Protein AF-A0A9P6E2S7-F1 (afdb_monomer)

Foldseek 3Di:
DDPPDDVPPVVVVLLVVLLVQQCVFAVAAQFQRHGLVQWDWAFLADCVCFQVNVQLLCVLPVDPQDDRGSSQNLRTHTHGPLVNLCLLLLQKAKDKPPDPPDHQVVQAEVVHDDPPDPGDPMWIFMAGQDPPSDPVNCVRHNGRGTGHDTPDPSSHNDVSSRVLSVQLSVCVRPNDPVVLVVLLVVLCVVPVVPPPVVPPDDPDDDDDDDDDDDDDDDDDDDDDDDDDDDDDDDDDDDDDPPPPPPPDPDDDPSVVSSVSSNSSSSSSSRVSSVVSVVPPPPPDPPPPDPVVVVVVVVVVVVVVVVVVVVD

Radius of gyration: 26.86 Å; Cα contacts (8 Å, |Δi|>4): 312; chains: 1; bounding box: 52×64×87 Å

Structure (mmCIF, N/CA/C/O backbone):
data_AF-A0A9P6E2S7-F1
#
_entry.id   AF-A0A9P6E2S7-F1
#
loop_
_atom_site.group_PDB
_atom_site.id
_atom_site.type_symbol
_atom_site.label_atom_id
_atom_site.label_alt_id
_atom_site.label_comp_id
_atom_site.label_asym_id
_atom_site.label_entity_id
_atom_site.label_seq_id
_atom_site.pdbx_PDB_ins_code
_atom_site.Cartn_x
_atom_site.Cartn_y
_atom_site.Cartn_z
_atom_site.occupancy
_atom_site.B_iso_or_equiv
_atom_site.auth_seq_id
_atom_site.auth_comp_id
_atom_site.auth_asym_id
_atom_site.auth_atom_id
_atom_site.pdbx_PDB_model_num
ATOM 1 N N . MET A 1 1 ? -25.864 26.574 -23.237 1.00 42.62 1 MET A N 1
ATOM 2 C CA . MET A 1 1 ? -24.517 26.223 -23.724 1.00 42.62 1 MET A CA 1
ATOM 3 C C . MET A 1 1 ? -23.796 25.617 -22.550 1.00 42.62 1 MET A C 1
ATOM 5 O O . MET A 1 1 ? -23.516 26.312 -21.583 1.00 42.62 1 MET A O 1
ATOM 9 N N . ASP A 1 2 ? -23.623 24.305 -22.588 1.00 43.94 2 ASP A N 1
ATOM 10 C CA . ASP A 1 2 ? -23.208 23.544 -21.421 1.00 43.94 2 ASP A CA 1
ATOM 11 C C . ASP A 1 2 ? -21.682 23.518 -21.425 1.00 43.94 2 ASP A C 1
ATOM 13 O O . ASP A 1 2 ? -21.077 22.825 -22.243 1.00 43.94 2 ASP A O 1
ATOM 17 N N . GLY A 1 3 ? -21.067 24.318 -20.549 1.00 47.91 3 GLY A N 1
ATOM 18 C CA . GLY A 1 3 ? -19.618 24.424 -20.346 1.00 47.91 3 GLY A CA 1
ATOM 19 C C . GLY A 1 3 ? -19.013 23.136 -19.789 1.00 47.91 3 GLY A C 1
ATOM 20 O O . GLY A 1 3 ? -18.544 23.084 -18.658 1.00 47.91 3 GLY A O 1
ATOM 21 N N . ARG A 1 4 ? -19.072 22.060 -20.573 1.00 55.00 4 ARG A N 1
ATOM 22 C CA . ARG A 1 4 ? -18.726 20.698 -20.168 1.00 55.00 4 ARG A CA 1
ATOM 23 C C . ARG A 1 4 ? -17.650 20.122 -21.080 1.00 55.00 4 ARG A C 1
ATOM 25 O O . ARG A 1 4 ? -17.797 19.035 -21.625 1.00 55.00 4 ARG A O 1
ATOM 32 N N . THR A 1 5 ? -16.560 20.857 -21.252 1.00 52.09 5 THR A N 1
ATOM 33 C CA . THR A 1 5 ? -15.413 20.437 -22.066 1.00 52.09 5 THR A CA 1
ATOM 34 C C . THR A 1 5 ? -14.132 21.014 -21.476 1.00 52.09 5 THR A C 1
ATOM 36 O O . THR A 1 5 ? -13.845 22.178 -21.732 1.00 52.09 5 THR A O 1
ATOM 39 N N . SER A 1 6 ? -13.387 20.218 -20.688 1.00 53.75 6 SER A N 1
ATOM 40 C CA . SER A 1 6 ? -11.901 20.205 -20.656 1.00 53.75 6 SER A CA 1
ATOM 41 C C . SER A 1 6 ? -11.273 19.194 -19.673 1.00 53.75 6 SER A C 1
ATOM 43 O O . SER A 1 6 ? -10.124 18.820 -19.874 1.00 53.75 6 SER A O 1
ATOM 45 N N . ASP A 1 7 ? -11.998 18.635 -18.695 1.00 56.16 7 ASP A N 1
ATOM 46 C CA . ASP A 1 7 ? -11.377 17.786 -17.645 1.00 56.16 7 ASP A CA 1
ATOM 47 C C . ASP A 1 7 ? -10.739 16.463 -18.116 1.00 56.16 7 ASP A C 1
ATOM 49 O O . ASP A 1 7 ? -9.951 15.834 -17.402 1.00 56.16 7 ASP A O 1
ATOM 53 N N . THR A 1 8 ? -11.060 15.981 -19.318 1.00 64.75 8 THR A N 1
ATOM 54 C CA . THR A 1 8 ? -10.567 14.675 -19.781 1.00 64.75 8 THR A CA 1
ATOM 55 C C . THR A 1 8 ? -9.113 14.691 -20.251 1.00 64.75 8 THR A C 1
ATOM 57 O O . THR A 1 8 ? -8.446 13.660 -20.153 1.00 64.75 8 THR A O 1
ATOM 60 N N . SER A 1 9 ? -8.598 15.812 -20.766 1.00 73.88 9 SER A N 1
ATOM 61 C CA . SER A 1 9 ? -7.236 15.869 -21.325 1.00 73.88 9 SER A CA 1
ATOM 62 C C . SER A 1 9 ? -6.172 15.952 -20.228 1.00 73.88 9 SER A C 1
ATOM 64 O O . SER A 1 9 ? -5.175 15.223 -20.281 1.00 73.88 9 SER A O 1
ATOM 66 N N . GLU A 1 10 ? -6.408 16.764 -19.197 1.00 76.00 10 GLU A N 1
ATOM 67 C CA . GLU A 1 10 ? -5.480 16.945 -18.077 1.00 76.00 10 GLU A CA 1
ATOM 68 C C . GLU A 1 10 ? -5.326 15.662 -17.257 1.00 76.00 10 GLU A C 1
ATOM 70 O O . GLU A 1 10 ? -4.205 15.227 -16.984 1.00 76.00 10 GLU A O 1
ATOM 75 N N . SER A 1 11 ? -6.439 14.982 -16.957 1.00 78.94 11 SER A N 1
ATOM 76 C CA . SER A 1 11 ? -6.426 13.719 -16.209 1.00 78.94 11 SER A CA 1
ATOM 77 C C . SER A 1 11 ? -5.591 12.638 -16.913 1.00 78.94 11 SER A C 1
ATOM 79 O O . SER A 1 11 ? -4.745 11.982 -16.293 1.00 78.94 11 SER A O 1
ATOM 81 N N . VAL A 1 12 ? -5.750 12.498 -18.235 1.00 84.19 12 VAL A N 1
ATOM 82 C CA . VAL A 1 12 ? -4.971 11.545 -19.043 1.00 84.19 12 VAL A CA 1
ATOM 83 C C . VAL A 1 12 ? -3.491 11.934 -19.073 1.00 84.19 12 VAL A C 1
ATOM 85 O O . VAL A 1 12 ? -2.614 11.069 -18.968 1.00 84.19 12 VAL A O 1
ATOM 88 N N . GLN A 1 13 ? -3.177 13.228 -19.180 1.00 86.94 13 GLN A N 1
ATOM 89 C CA . GLN A 1 13 ? -1.795 13.697 -19.182 1.00 86.94 13 GLN A CA 1
ATOM 90 C C . GLN A 1 13 ? -1.103 13.442 -17.832 1.00 86.94 13 GLN A C 1
ATOM 92 O O . GLN A 1 13 ? 0.029 12.947 -17.817 1.00 86.94 13 GLN A O 1
ATOM 97 N N . CYS A 1 14 ? -1.775 13.712 -16.711 1.00 85.00 14 CYS A N 1
ATOM 98 C CA . CYS A 1 14 ? -1.272 13.443 -15.361 1.00 85.00 14 CYS A CA 1
ATOM 99 C C . CYS A 1 14 ? -1.046 11.945 -15.133 1.00 85.00 14 CYS A C 1
ATOM 101 O O . CYS A 1 14 ? 0.036 11.537 -14.703 1.00 85.00 14 CYS A O 1
ATOM 103 N N . GLN A 1 15 ? -1.997 11.095 -15.538 1.00 88.12 15 GLN A N 1
ATOM 104 C CA . GLN A 1 15 ? -1.844 9.642 -15.453 1.00 88.12 15 GLN A CA 1
ATOM 105 C C . GLN A 1 15 ? -0.633 9.136 -16.254 1.00 88.12 15 GLN A C 1
ATOM 107 O O . GLN A 1 15 ? 0.125 8.287 -15.773 1.00 88.12 15 GLN A O 1
ATOM 112 N N . ASN A 1 16 ? -0.406 9.689 -17.446 1.00 93.38 16 ASN A N 1
ATOM 113 C CA . ASN A 1 16 ? 0.746 9.348 -18.276 1.00 93.38 16 ASN A CA 1
ATOM 114 C C . ASN A 1 16 ? 2.072 9.825 -17.667 1.00 93.38 16 ASN A C 1
ATOM 116 O O . ASN A 1 16 ? 3.062 9.090 -17.721 1.00 93.38 16 ASN A O 1
ATOM 120 N N . LYS A 1 17 ? 2.111 11.023 -17.069 1.00 96.62 17 LYS A N 1
ATOM 121 C CA . LYS A 1 17 ? 3.294 11.548 -16.365 1.00 96.62 17 LYS A CA 1
ATOM 122 C C . LYS A 1 17 ? 3.658 10.669 -15.165 1.00 96.62 17 LYS A C 1
ATOM 124 O O . LYS A 1 17 ? 4.803 10.222 -15.078 1.00 96.62 17 LYS A O 1
ATOM 129 N N . PHE A 1 18 ? 2.679 10.343 -14.318 1.00 97.44 18 PHE A N 1
ATOM 130 C CA . PHE A 1 18 ? 2.856 9.440 -13.178 1.00 97.44 18 PHE A CA 1
ATOM 131 C C . PHE A 1 18 ? 3.400 8.078 -13.624 1.00 97.44 18 PHE A C 1
ATOM 133 O O . PHE A 1 18 ? 4.444 7.631 -13.146 1.00 97.44 18 PHE A O 1
ATOM 140 N N . ARG A 1 19 ? 2.757 7.447 -14.619 1.00 97.38 19 ARG A N 1
ATOM 141 C CA . ARG A 1 19 ? 3.207 6.158 -15.161 1.00 97.38 19 ARG A CA 1
ATOM 142 C C . ARG A 1 19 ? 4.650 6.226 -15.655 1.00 97.38 19 ARG A C 1
ATOM 144 O O . ARG A 1 19 ? 5.442 5.358 -15.303 1.00 97.38 19 ARG A O 1
ATOM 151 N N . LYS A 1 20 ? 5.009 7.237 -16.454 1.00 98.19 20 LYS A N 1
ATOM 152 C CA . LYS A 1 20 ? 6.380 7.406 -16.970 1.00 98.19 20 LYS A CA 1
ATOM 153 C C . LYS A 1 20 ? 7.399 7.558 -15.839 1.00 98.19 20 LYS A C 1
ATOM 155 O O . LYS A 1 20 ? 8.488 6.995 -15.928 1.00 98.19 20 LYS A O 1
ATOM 160 N N . ALA A 1 21 ? 7.062 8.290 -14.777 1.00 97.94 21 ALA A N 1
ATOM 161 C CA . ALA A 1 21 ? 7.937 8.460 -13.621 1.00 97.94 21 ALA A CA 1
ATOM 162 C C . ALA A 1 21 ? 8.160 7.140 -12.866 1.00 97.94 21 ALA A C 1
ATOM 164 O O . ALA A 1 21 ? 9.308 6.777 -12.615 1.00 97.94 21 ALA A O 1
ATOM 165 N N . VAL A 1 22 ? 7.089 6.388 -12.596 1.00 98.19 22 VAL A N 1
ATOM 166 C CA . VAL A 1 22 ? 7.165 5.072 -11.940 1.00 98.19 22 VAL A CA 1
ATOM 167 C C . VAL A 1 22 ? 7.926 4.060 -12.806 1.00 98.19 22 VAL A C 1
ATOM 169 O O . VAL A 1 22 ? 8.802 3.368 -12.300 1.00 98.19 22 VAL A O 1
ATOM 172 N N . VAL A 1 23 ? 7.680 4.020 -14.122 1.00 98.19 23 VAL A N 1
ATOM 173 C CA . VAL A 1 23 ? 8.414 3.140 -15.054 1.00 98.19 23 VAL A CA 1
ATOM 174 C C . VAL A 1 23 ? 9.901 3.469 -15.095 1.00 98.19 23 VAL A C 1
ATOM 176 O O . VAL A 1 23 ? 10.725 2.563 -15.074 1.00 98.19 23 VAL A O 1
ATOM 179 N N . ARG A 1 24 ? 10.265 4.752 -15.114 1.00 97.69 24 ARG A N 1
ATOM 180 C CA . ARG A 1 24 ? 11.669 5.180 -15.087 1.00 97.69 24 ARG A CA 1
ATOM 181 C C . ARG A 1 24 ? 12.379 4.763 -13.796 1.00 97.69 24 ARG A C 1
ATOM 183 O O . ARG A 1 24 ? 13.546 4.387 -13.864 1.00 97.69 24 ARG A O 1
ATOM 190 N N . ARG A 1 25 ? 11.689 4.821 -12.652 1.00 97.50 25 ARG A N 1
ATOM 191 C CA . ARG A 1 25 ? 12.224 4.389 -11.352 1.00 97.50 25 ARG A CA 1
ATOM 192 C C . ARG A 1 25 ? 12.358 2.867 -11.275 1.00 97.50 25 ARG A C 1
ATOM 194 O O . ARG A 1 25 ? 13.427 2.353 -10.962 1.00 97.50 25 ARG A O 1
ATOM 201 N N . ASP A 1 26 ? 11.275 2.150 -11.566 1.00 97.75 26 ASP A N 1
ATOM 202 C CA . ASP A 1 26 ? 11.190 0.716 -11.289 1.00 97.75 26 ASP A CA 1
ATOM 203 C C . ASP A 1 26 ? 11.762 -0.133 -12.425 1.00 97.75 26 ASP A C 1
ATOM 205 O O . ASP A 1 26 ? 12.293 -1.206 -12.153 1.00 97.75 26 ASP A O 1
ATOM 209 N N . ARG A 1 27 ? 11.711 0.339 -13.677 1.00 97.69 27 ARG A N 1
ATOM 210 C CA . ARG A 1 27 ? 12.130 -0.330 -14.931 1.00 97.69 27 ARG A CA 1
ATOM 211 C C . ARG A 1 27 ? 11.343 -1.590 -15.308 1.00 97.69 27 ARG A C 1
ATOM 213 O O . ARG A 1 27 ? 11.087 -1.815 -16.486 1.00 97.69 27 ARG A O 1
ATOM 220 N N . SER A 1 28 ? 10.947 -2.391 -14.330 1.00 97.62 28 SER A N 1
ATOM 221 C CA . SER A 1 28 ? 10.176 -3.627 -14.470 1.00 97.62 28 SER A CA 1
ATOM 222 C C . SER A 1 28 ? 9.275 -3.838 -13.253 1.00 97.62 28 SER A C 1
ATOM 224 O O . SER A 1 28 ? 9.423 -3.140 -12.246 1.00 97.62 28 SER A O 1
ATOM 226 N N . CYS A 1 29 ? 8.338 -4.783 -13.337 1.00 97.81 29 CYS A N 1
ATOM 227 C CA . CYS A 1 29 ? 7.477 -5.155 -12.219 1.00 97.81 29 CYS A CA 1
ATOM 228 C C . CYS A 1 29 ? 8.313 -5.458 -10.965 1.00 97.81 29 CYS A C 1
ATOM 230 O O . CYS A 1 29 ? 9.194 -6.321 -10.997 1.00 97.81 29 CYS A O 1
ATOM 232 N N . VAL A 1 30 ? 8.017 -4.798 -9.842 1.00 97.56 30 VAL A N 1
ATOM 233 C CA . VAL A 1 30 ? 8.825 -4.948 -8.618 1.00 97.56 30 VAL A CA 1
ATOM 234 C C . VAL A 1 30 ? 8.694 -6.328 -7.965 1.00 97.56 30 VAL A C 1
ATOM 236 O O . VAL A 1 30 ? 9.538 -6.687 -7.156 1.00 97.56 30 VAL A O 1
ATOM 239 N N . LEU A 1 31 ? 7.683 -7.126 -8.318 1.00 96.94 31 LEU A N 1
ATOM 240 C CA . LEU A 1 31 ? 7.449 -8.458 -7.742 1.00 96.94 31 LEU A CA 1
ATOM 241 C C . LEU A 1 31 ? 7.946 -9.597 -8.637 1.00 96.94 31 LEU A C 1
ATOM 243 O O . LEU A 1 31 ? 8.641 -10.507 -8.173 1.00 96.94 31 LEU A O 1
ATOM 247 N N . SER A 1 32 ? 7.575 -9.547 -9.917 1.00 95.12 32 SER A N 1
ATOM 248 C CA . SER A 1 32 ? 7.839 -10.621 -10.878 1.00 95.12 32 SER A CA 1
ATOM 249 C C . SER A 1 32 ? 9.075 -10.365 -11.741 1.00 95.12 32 SER A C 1
ATOM 251 O O . SER A 1 32 ? 9.640 -11.310 -12.273 1.00 95.12 32 SER A O 1
ATOM 253 N N . GLY A 1 33 ? 9.506 -9.105 -11.880 1.00 95.31 33 GLY A N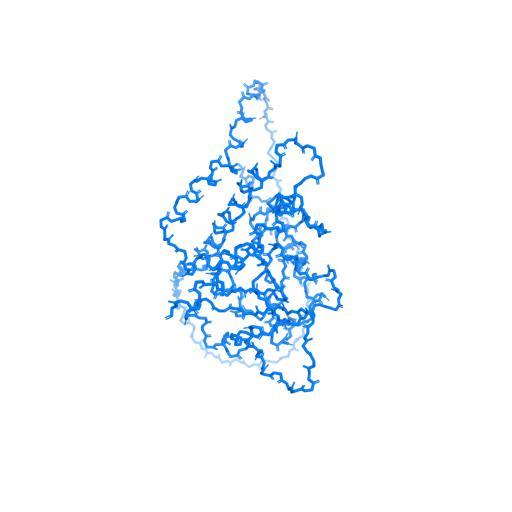 1
ATOM 254 C CA . GLY A 1 33 ? 10.551 -8.697 -12.823 1.00 95.31 33 GLY A CA 1
ATOM 255 C C . GLY A 1 33 ? 10.085 -8.545 -14.277 1.00 95.31 33 GLY A C 1
ATOM 256 O O . GLY A 1 33 ? 10.906 -8.192 -15.119 1.00 95.31 33 GLY A O 1
ATOM 257 N N . GLU A 1 34 ? 8.793 -8.753 -14.558 1.00 96.00 34 GLU A N 1
ATOM 258 C CA . GLU A 1 34 ? 8.198 -8.614 -15.897 1.00 96.00 34 GLU A CA 1
ATOM 259 C C . GLU A 1 34 ? 8.377 -7.219 -16.502 1.00 96.00 34 GLU A C 1
ATOM 261 O O . GLU A 1 34 ? 8.481 -6.213 -15.791 1.00 96.00 34 GLU A O 1
ATOM 266 N N . LEU A 1 35 ? 8.375 -7.155 -17.833 1.00 97.25 35 LEU A N 1
ATOM 267 C CA . LEU A 1 35 ? 8.622 -5.925 -18.579 1.00 97.25 35 LEU A CA 1
ATOM 268 C C . LEU A 1 35 ? 7.611 -4.819 -18.231 1.00 97.25 35 LEU A C 1
ATOM 270 O O . LEU A 1 35 ? 6.451 -5.056 -17.884 1.00 97.25 35 LEU A O 1
ATOM 274 N N . ALA A 1 36 ? 8.044 -3.562 -18.363 1.00 97.44 36 ALA A N 1
ATOM 275 C CA . ALA A 1 36 ? 7.193 -2.406 -18.080 1.00 97.44 36 ALA A CA 1
ATOM 276 C C . ALA A 1 36 ? 5.945 -2.320 -18.978 1.00 97.44 36 ALA A C 1
ATOM 278 O O . ALA A 1 36 ? 4.949 -1.716 -18.574 1.00 97.44 36 ALA A O 1
ATOM 279 N N . ILE A 1 37 ? 5.991 -2.905 -20.181 1.00 96.88 37 ILE A N 1
ATOM 280 C CA . ILE A 1 37 ? 4.850 -2.952 -21.107 1.00 96.88 37 ILE A CA 1
ATOM 281 C C . ILE A 1 37 ? 3.704 -3.815 -20.562 1.00 96.88 37 ILE A C 1
ATOM 283 O O . ILE A 1 37 ? 2.549 -3.424 -20.699 1.00 96.88 37 ILE A O 1
ATOM 287 N N . ASP A 1 38 ? 4.032 -4.884 -19.831 1.00 96.56 38 ASP A N 1
ATOM 288 C CA . ASP A 1 38 ? 3.080 -5.799 -19.182 1.00 96.56 38 ASP A CA 1
ATOM 289 C C . ASP A 1 38 ? 2.745 -5.383 -17.740 1.00 96.56 38 ASP A C 1
ATOM 291 O O . ASP A 1 38 ? 2.103 -6.106 -16.971 1.00 96.56 38 ASP A O 1
ATOM 295 N N . SER A 1 39 ? 3.212 -4.199 -17.345 1.00 97.62 39 SER A N 1
ATOM 296 C CA . SER A 1 39 ? 3.072 -3.678 -15.996 1.00 97.62 39 SER A CA 1
ATOM 297 C C . SER A 1 39 ? 2.259 -2.388 -15.968 1.00 97.62 39 SER A C 1
ATOM 299 O O . SER A 1 39 ? 2.321 -1.543 -16.863 1.00 97.62 39 SER A O 1
ATOM 301 N N . THR A 1 40 ? 1.528 -2.190 -14.878 1.00 97.31 40 THR A N 1
ATOM 302 C CA . THR A 1 40 ? 0.743 -1.003 -14.554 1.00 97.31 40 THR A CA 1
ATOM 303 C C . THR A 1 40 ? 1.378 -0.272 -13.373 1.00 97.31 40 THR A C 1
ATOM 305 O O . THR A 1 40 ? 1.669 -0.875 -12.341 1.00 97.31 40 THR A O 1
ATOM 308 N N . ALA A 1 41 ? 1.577 1.042 -13.506 1.00 97.81 41 ALA A N 1
ATOM 309 C CA . ALA A 1 41 ? 1.933 1.897 -12.378 1.00 97.81 41 ALA A CA 1
ATOM 310 C C . ALA A 1 41 ? 0.716 2.001 -11.449 1.00 97.81 41 ALA A C 1
ATOM 312 O O . ALA A 1 41 ? -0.266 2.671 -11.772 1.00 97.81 41 ALA A O 1
ATOM 313 N N . CYS A 1 42 ? 0.763 1.279 -10.336 1.00 97.56 42 CYS A N 1
ATOM 314 C CA . CYS A 1 42 ? -0.324 1.183 -9.377 1.00 97.56 42 CYS A CA 1
ATOM 315 C C . CYS A 1 42 ? -0.083 2.187 -8.253 1.00 97.56 42 CYS A C 1
ATOM 317 O O . CYS A 1 42 ? 0.974 2.158 -7.621 1.00 97.56 42 CYS A O 1
ATOM 319 N N . ARG A 1 43 ? -1.050 3.079 -8.020 1.00 97.00 43 ARG A N 1
ATOM 320 C CA . ARG A 1 43 ? -0.993 4.019 -6.898 1.00 97.00 43 ARG A CA 1
ATOM 321 C C . ARG A 1 43 ? -1.309 3.304 -5.589 1.00 97.00 43 ARG A C 1
ATOM 323 O O . ARG A 1 43 ? -2.144 2.403 -5.570 1.00 97.00 43 ARG A O 1
ATOM 330 N N . LEU A 1 44 ? -0.643 3.722 -4.520 1.00 97.12 44 LEU A N 1
ATOM 331 C CA . LEU A 1 44 ? -0.897 3.250 -3.162 1.00 97.12 44 LEU A CA 1
ATOM 332 C C . LEU A 1 44 ? -2.043 4.052 -2.530 1.00 97.12 44 LEU A C 1
ATOM 334 O O . LEU A 1 44 ? -3.011 3.463 -2.059 1.00 97.12 44 LEU A O 1
ATOM 338 N N . LEU A 1 45 ? -1.984 5.386 -2.607 1.00 95.75 45 LEU A N 1
ATOM 339 C CA . LEU A 1 45 ? -3.115 6.268 -2.314 1.00 95.75 45 LEU A CA 1
ATOM 340 C C . LEU A 1 45 ? -3.884 6.592 -3.608 1.00 95.75 45 LEU A C 1
ATOM 342 O O . LEU A 1 45 ? -3.257 7.026 -4.582 1.00 95.75 45 LEU A O 1
ATOM 346 N N . PRO A 1 46 ? -5.220 6.420 -3.652 1.00 94.81 46 PRO A N 1
ATOM 347 C CA . PRO A 1 46 ? -6.010 6.676 -4.855 1.00 94.81 46 PRO A CA 1
ATOM 348 C C . PRO A 1 46 ? -5.863 8.111 -5.370 1.00 94.81 46 PRO A C 1
ATOM 350 O O . PRO A 1 46 ? -5.933 9.066 -4.601 1.00 94.81 46 PRO A O 1
ATOM 353 N N . HIS A 1 47 ? -5.749 8.272 -6.693 1.00 93.69 47 HIS A N 1
ATOM 354 C CA . HIS A 1 47 ? -5.640 9.595 -7.328 1.00 93.69 47 HIS A CA 1
ATOM 355 C C . HIS A 1 47 ? -6.823 10.513 -6.973 1.00 93.69 47 HIS A C 1
ATOM 357 O O . HIS A 1 47 ? -6.642 11.711 -6.786 1.00 93.69 47 HIS A O 1
ATOM 363 N N . SER A 1 48 ? -8.020 9.940 -6.794 1.00 92.50 48 SER A N 1
ATOM 364 C CA . SER A 1 48 ? -9.241 10.670 -6.432 1.00 92.50 48 SER A CA 1
ATOM 365 C C . SER A 1 48 ? -9.190 11.373 -5.073 1.00 92.50 48 SER A C 1
ATOM 367 O O . SER A 1 48 ? -10.095 12.141 -4.773 1.00 92.50 48 SER A O 1
ATOM 369 N N . LYS A 1 49 ? -8.186 11.092 -4.234 1.00 91.94 49 LYS A N 1
ATOM 370 C CA . LYS A 1 49 ? -7.990 11.782 -2.953 1.00 91.94 49 LYS A CA 1
ATOM 371 C C . LYS A 1 49 ? -7.303 13.146 -3.117 1.00 91.94 49 LYS A C 1
ATOM 373 O O . LYS A 1 49 ? -7.473 14.014 -2.270 1.00 91.94 49 LYS A O 1
ATOM 378 N N . GLY A 1 50 ? -6.584 13.364 -4.220 1.00 93.56 50 GLY A N 1
ATOM 379 C CA . GLY A 1 50 ? -5.950 14.645 -4.531 1.00 93.56 50 GLY A CA 1
ATOM 380 C C . GLY A 1 50 ? -4.737 14.994 -3.659 1.00 93.56 50 GLY A C 1
ATOM 381 O O . GLY A 1 50 ? -4.332 14.248 -2.767 1.00 93.56 50 GLY A O 1
ATOM 382 N N . ASN A 1 51 ? -4.130 16.148 -3.953 1.00 94.75 51 ASN A N 1
ATOM 383 C CA . ASN A 1 51 ? -2.892 16.598 -3.305 1.00 94.75 51 ASN A CA 1
ATOM 384 C C . ASN A 1 51 ? -3.108 17.023 -1.843 1.00 94.75 51 ASN A C 1
ATOM 386 O O . ASN A 1 51 ? -2.284 16.722 -0.989 1.00 94.75 51 ASN A O 1
ATOM 390 N N . ASN A 1 52 ? -4.243 17.650 -1.524 1.00 91.69 52 ASN A N 1
ATOM 391 C CA . ASN A 1 52 ? -4.536 18.072 -0.149 1.00 91.69 52 ASN A CA 1
ATOM 392 C C . ASN A 1 52 ? -4.579 16.877 0.812 1.00 91.69 52 ASN A C 1
ATOM 394 O O . ASN A 1 52 ? -4.087 16.958 1.934 1.00 91.69 52 ASN A O 1
ATOM 398 N N . TYR A 1 53 ? -5.099 15.735 0.351 1.00 91.12 53 TYR A N 1
ATOM 399 C CA . TYR A 1 53 ? -5.131 14.520 1.155 1.00 91.12 53 TYR A CA 1
ATOM 400 C C . TYR A 1 53 ? -3.727 14.027 1.508 1.00 91.12 53 TYR A C 1
ATOM 402 O O . TYR A 1 53 ? -3.459 13.755 2.675 1.00 91.12 53 TYR A O 1
ATOM 410 N N . ILE A 1 54 ? -2.822 13.927 0.526 1.00 92.81 54 ILE A N 1
ATOM 411 C CA . ILE A 1 54 ? -1.461 13.437 0.782 1.00 92.81 54 ILE A CA 1
ATOM 412 C C . ILE A 1 54 ? -0.656 14.425 1.633 1.00 92.81 54 ILE A C 1
ATOM 414 O O . ILE A 1 54 ? 0.053 13.987 2.531 1.00 92.81 54 ILE A O 1
ATOM 418 N N . SER A 1 55 ? -0.826 15.735 1.433 1.00 91.56 55 SER A N 1
ATOM 419 C CA . SER A 1 55 ? -0.171 16.756 2.259 1.00 91.56 55 SER A CA 1
ATOM 420 C C . SER A 1 55 ? -0.601 16.653 3.724 1.00 91.56 55 SER A C 1
ATOM 422 O O . SER A 1 55 ? 0.254 16.508 4.597 1.00 91.56 55 SER A O 1
ATOM 424 N N . ASN A 1 56 ? -1.913 16.605 3.994 1.00 87.31 56 ASN A N 1
ATOM 425 C CA . ASN A 1 56 ? -2.437 16.445 5.357 1.00 87.31 56 ASN A CA 1
ATOM 426 C C . ASN A 1 56 ? -1.933 15.144 5.991 1.00 87.31 56 ASN A C 1
ATOM 428 O O . ASN A 1 56 ? -1.577 15.094 7.167 1.00 87.31 56 ASN A O 1
ATOM 432 N N . PHE A 1 57 ? -1.892 14.078 5.198 1.00 86.56 57 PHE A N 1
ATOM 433 C CA . PHE A 1 57 ? -1.425 12.771 5.628 1.00 86.56 57 PHE A CA 1
ATOM 434 C C . PHE A 1 57 ? 0.062 12.769 6.023 1.00 86.56 57 PHE A C 1
ATOM 436 O O . PHE A 1 57 ? 0.428 12.123 7.007 1.00 86.56 57 PHE A O 1
ATOM 443 N N . MET A 1 58 ? 0.916 13.508 5.305 1.00 89.62 58 MET A N 1
ATOM 444 C CA . MET A 1 58 ? 2.336 13.643 5.648 1.00 89.62 58 MET A CA 1
ATOM 445 C C . MET A 1 58 ? 2.565 14.541 6.865 1.00 89.62 58 MET A C 1
ATOM 447 O O . MET A 1 58 ? 3.364 14.188 7.736 1.00 89.62 58 MET A O 1
ATOM 451 N N . GLU A 1 59 ? 1.839 15.656 6.959 1.00 87.75 59 GLU A N 1
ATOM 452 C CA . GLU A 1 59 ? 1.964 16.631 8.046 1.00 87.75 59 GLU A CA 1
ATOM 453 C C . GLU A 1 59 ? 1.719 15.993 9.422 1.00 87.75 59 GLU A C 1
ATOM 455 O O . GLU A 1 59 ? 2.521 16.145 10.344 1.00 87.75 59 GLU A O 1
ATOM 460 N N . HIS A 1 60 ? 0.662 15.187 9.552 1.00 82.81 60 HIS A N 1
ATOM 461 C CA . HIS A 1 60 ? 0.261 14.623 10.844 1.00 82.81 60 HIS A CA 1
ATOM 462 C C . HIS A 1 60 ? 1.189 13.516 11.369 1.00 82.81 60 HIS A C 1
ATOM 464 O O . HIS A 1 60 ? 1.102 13.165 12.548 1.00 82.81 60 HIS A O 1
ATOM 470 N N . ARG A 1 61 ? 2.073 12.947 10.535 1.00 78.50 61 ARG A N 1
ATOM 471 C CA . ARG A 1 61 ? 2.974 11.857 10.954 1.00 78.50 61 ARG A CA 1
ATOM 472 C C . ARG A 1 61 ? 4.411 12.294 11.227 1.00 78.50 61 ARG A C 1
ATOM 474 O O . ARG A 1 61 ? 5.170 11.481 11.754 1.00 78.50 61 ARG A O 1
ATOM 481 N N . GLY A 1 62 ? 4.791 13.524 10.870 1.00 66.12 62 GLY A N 1
ATOM 482 C CA . GLY A 1 62 ? 6.127 14.070 11.145 1.00 66.12 62 GLY A CA 1
ATOM 483 C C . GLY A 1 62 ? 7.275 13.277 10.507 1.00 66.12 62 GLY A C 1
ATOM 484 O O . GLY A 1 62 ? 8.336 13.126 11.111 1.00 66.12 62 GLY A O 1
ATOM 485 N N . GLY A 1 63 ? 7.054 12.705 9.319 1.00 70.69 63 GLY A N 1
ATOM 486 C CA . GLY A 1 63 ? 8.087 11.956 8.600 1.00 70.69 63 GLY A CA 1
ATOM 487 C C . GLY A 1 63 ? 9.119 12.875 7.927 1.00 70.69 63 GLY A C 1
ATOM 488 O O . GLY A 1 63 ? 8.773 13.987 7.545 1.00 70.69 63 GLY A O 1
ATOM 489 N N . PRO A 1 64 ? 10.371 12.417 7.720 1.00 76.81 64 PRO A N 1
ATOM 490 C CA . PRO A 1 64 ? 11.376 13.169 6.957 1.00 76.81 64 PRO A CA 1
ATOM 491 C C . PRO A 1 64 ? 11.065 13.223 5.452 1.00 76.81 64 PRO A C 1
ATOM 493 O O . PRO A 1 64 ? 11.711 13.960 4.711 1.00 76.81 64 PRO A O 1
ATOM 496 N N . ASP A 1 65 ? 10.123 12.399 4.990 1.00 82.69 65 ASP A N 1
ATOM 497 C CA . ASP A 1 65 ? 9.727 12.338 3.592 1.00 82.69 65 ASP A CA 1
ATOM 498 C C . ASP A 1 65 ? 8.764 13.488 3.275 1.00 82.69 65 ASP A C 1
ATOM 500 O O . ASP A 1 65 ? 7.659 13.540 3.806 1.00 82.69 65 ASP A O 1
ATOM 504 N N . ASP A 1 66 ? 9.161 14.375 2.367 1.00 87.75 66 ASP A N 1
ATOM 505 C CA . ASP A 1 66 ? 8.300 15.433 1.836 1.00 87.75 66 ASP A CA 1
ATOM 506 C C . ASP A 1 66 ? 7.671 14.958 0.516 1.00 87.75 66 ASP A C 1
ATOM 508 O O . ASP A 1 66 ? 8.324 14.939 -0.535 1.00 87.75 66 ASP A O 1
ATOM 512 N N . ILE A 1 67 ? 6.433 14.455 0.585 1.00 93.75 67 ILE A N 1
ATOM 513 C CA . ILE A 1 67 ? 5.572 14.220 -0.583 1.00 93.75 67 ILE A CA 1
ATOM 514 C C . ILE A 1 67 ? 4.313 15.072 -0.438 1.00 93.75 67 ILE A C 1
ATOM 516 O O . ILE A 1 67 ? 3.572 14.951 0.531 1.00 93.75 67 ILE A O 1
ATOM 520 N N . ASN A 1 68 ? 4.041 15.903 -1.435 1.00 94.25 68 ASN A N 1
ATOM 521 C CA . ASN A 1 68 ? 2.898 16.822 -1.438 1.00 94.25 68 ASN A CA 1
ATOM 522 C C . ASN A 1 68 ? 2.014 16.665 -2.687 1.00 94.25 68 ASN A C 1
ATOM 524 O O . ASN A 1 68 ? 1.080 17.433 -2.906 1.00 94.25 68 ASN A O 1
ATOM 528 N N . SER A 1 69 ? 2.301 15.661 -3.523 1.00 96.19 69 SER A N 1
ATOM 529 C CA . SER A 1 69 ? 1.548 15.378 -4.741 1.00 96.19 69 SER A CA 1
ATOM 530 C C . SER A 1 69 ? 1.083 13.929 -4.789 1.00 96.19 69 SER A C 1
ATOM 532 O O . SER A 1 69 ? 1.869 13.000 -4.597 1.00 96.19 69 SER A O 1
ATOM 534 N N . ILE A 1 70 ? -0.196 13.726 -5.113 1.00 95.94 70 ILE A N 1
ATOM 535 C CA . ILE A 1 70 ? -0.787 12.395 -5.292 1.00 95.94 70 ILE A CA 1
ATOM 536 C C . ILE A 1 70 ? -0.174 11.645 -6.487 1.00 95.94 70 ILE A C 1
ATOM 538 O O . ILE A 1 70 ? -0.253 10.416 -6.563 1.00 95.94 70 ILE A O 1
ATOM 542 N N . ASP A 1 71 ? 0.462 12.382 -7.400 1.00 97.25 71 ASP A N 1
ATOM 543 C CA . ASP A 1 71 ? 1.173 11.868 -8.568 1.00 97.25 71 ASP A CA 1
ATOM 544 C C . ASP A 1 71 ? 2.701 11.809 -8.362 1.00 97.25 71 ASP A C 1
ATOM 546 O O . ASP A 1 71 ? 3.443 11.577 -9.322 1.00 97.25 71 ASP A O 1
ATOM 550 N N . ASP A 1 72 ? 3.195 11.962 -7.125 1.00 97.50 72 ASP A N 1
ATOM 551 C CA . ASP A 1 72 ? 4.590 11.643 -6.802 1.00 97.50 72 ASP A CA 1
ATOM 552 C C . ASP A 1 72 ? 4.840 10.143 -7.078 1.00 97.50 72 ASP A C 1
ATOM 554 O O . ASP A 1 72 ? 4.063 9.292 -6.629 1.00 97.50 72 ASP A O 1
ATOM 558 N N . PRO A 1 73 ? 5.907 9.760 -7.808 1.00 97.81 73 PRO A N 1
ATOM 559 C CA . PRO A 1 73 ? 6.188 8.356 -8.116 1.00 97.81 73 PRO A CA 1
ATOM 560 C C . PRO A 1 73 ? 6.367 7.480 -6.866 1.00 97.81 73 PRO A C 1
ATOM 562 O O . PRO A 1 73 ? 6.149 6.268 -6.929 1.00 97.81 73 PRO A O 1
ATOM 565 N N . ARG A 1 74 ? 6.730 8.062 -5.718 1.00 97.25 74 ARG A N 1
ATOM 566 C CA . ARG A 1 74 ? 6.798 7.373 -4.425 1.00 97.25 74 ARG A CA 1
ATOM 567 C C . ARG A 1 74 ? 5.417 6.949 -3.907 1.00 97.25 74 ARG A C 1
ATOM 569 O O . ARG A 1 74 ? 5.343 5.987 -3.153 1.00 97.25 74 ARG A O 1
ATOM 576 N N . ASN A 1 75 ? 4.320 7.546 -4.381 1.00 97.56 75 ASN A N 1
ATOM 577 C CA . ASN A 1 75 ? 2.948 7.076 -4.139 1.00 97.56 75 ASN A CA 1
ATOM 578 C C . ASN A 1 75 ? 2.537 5.901 -5.060 1.00 97.56 75 ASN A C 1
ATOM 580 O O . ASN A 1 75 ? 1.356 5.622 -5.264 1.00 97.56 75 ASN A O 1
ATOM 584 N N . GLY A 1 76 ? 3.483 5.182 -5.663 1.00 97.56 76 GLY A N 1
ATOM 585 C CA . GLY A 1 76 ? 3.149 4.031 -6.492 1.00 97.56 76 GLY A CA 1
ATOM 586 C C . GLY A 1 76 ? 4.248 3.003 -6.627 1.00 97.56 76 GLY A C 1
ATOM 587 O O . GLY A 1 76 ? 5.383 3.213 -6.207 1.00 97.56 76 GLY A O 1
ATOM 588 N N . LEU A 1 77 ? 3.884 1.885 -7.247 1.00 98.19 77 LEU A N 1
ATOM 589 C CA . LEU A 1 77 ? 4.763 0.777 -7.609 1.00 98.19 77 LEU A CA 1
ATOM 590 C C . LEU A 1 77 ? 4.420 0.298 -9.021 1.00 98.19 77 LEU A C 1
ATOM 592 O O . LEU A 1 77 ? 3.249 0.261 -9.407 1.00 98.19 77 LEU A O 1
ATOM 596 N N . LEU A 1 78 ? 5.426 -0.102 -9.794 1.00 98.38 78 LEU A N 1
ATOM 597 C CA . LEU A 1 78 ? 5.210 -0.795 -11.057 1.00 98.38 78 LEU A CA 1
ATOM 598 C C . LEU A 1 78 ? 4.898 -2.268 -10.778 1.00 98.38 78 LEU A C 1
ATOM 600 O O . LEU A 1 78 ? 5.767 -3.017 -10.332 1.00 98.38 78 LEU A O 1
ATOM 604 N N . LEU A 1 79 ? 3.661 -2.686 -11.038 1.00 97.62 79 LEU A N 1
ATOM 605 C CA . LEU A 1 79 ? 3.190 -4.051 -10.793 1.00 97.62 79 LEU A CA 1
ATOM 606 C C . LEU A 1 79 ? 2.682 -4.671 -12.086 1.00 97.62 79 LEU A C 1
ATOM 608 O O . LEU A 1 79 ? 2.136 -3.968 -12.929 1.00 97.62 79 LEU A O 1
ATOM 612 N N . PHE A 1 80 ? 2.791 -5.988 -12.231 1.00 96.75 80 PHE A N 1
ATOM 613 C CA . PHE A 1 80 ? 2.169 -6.706 -13.340 1.00 96.75 80 PHE A CA 1
ATOM 614 C C . PHE A 1 80 ? 0.666 -6.386 -13.397 1.00 96.75 80 PHE A C 1
ATOM 616 O O . PHE A 1 80 ? 0.013 -6.323 -12.353 1.00 96.75 80 PHE A O 1
ATOM 623 N N . THR A 1 81 ? 0.100 -6.158 -14.587 1.00 95.81 81 THR A N 1
ATOM 624 C CA . THR A 1 81 ? -1.256 -5.585 -14.736 1.00 95.81 81 THR A CA 1
ATOM 625 C C . THR A 1 81 ? -2.340 -6.344 -13.959 1.00 95.81 81 THR A C 1
ATOM 627 O O . THR A 1 81 ? -3.276 -5.729 -13.442 1.00 95.81 81 THR A O 1
ATOM 630 N N . SER A 1 82 ? -2.178 -7.658 -13.778 1.00 94.69 82 SER A N 1
ATOM 631 C CA . SER A 1 82 ? -3.102 -8.493 -12.997 1.00 94.69 82 SER A CA 1
ATOM 632 C C . SER A 1 82 ? -3.187 -8.129 -11.502 1.00 94.69 82 SER A C 1
ATOM 634 O O . SER A 1 82 ? -4.169 -8.490 -10.860 1.00 94.69 82 SER A O 1
ATOM 636 N N . PHE A 1 83 ? -2.220 -7.387 -10.945 1.00 94.50 83 PHE A N 1
ATOM 637 C CA . PHE A 1 83 ? -2.227 -6.920 -9.548 1.00 94.50 83 PHE A CA 1
ATOM 638 C C . PHE A 1 83 ? -3.038 -5.641 -9.327 1.00 94.50 83 PHE A C 1
ATOM 640 O O . PHE A 1 83 ? -3.422 -5.369 -8.191 1.00 94.50 83 PHE A O 1
ATOM 647 N N . HIS A 1 84 ? -3.347 -4.875 -10.380 1.00 93.31 84 HIS A N 1
ATOM 648 C CA . HIS A 1 84 ? -4.071 -3.607 -10.238 1.00 93.31 84 HIS A CA 1
ATOM 649 C C . HIS A 1 84 ? -5.442 -3.803 -9.571 1.00 93.31 84 HIS A C 1
ATOM 651 O O . HIS A 1 84 ? -5.814 -3.061 -8.667 1.00 93.31 84 HIS A O 1
ATOM 657 N N . GLY A 1 85 ? -6.165 -4.852 -9.981 1.00 92.44 85 GLY A N 1
ATOM 658 C CA . GLY A 1 85 ? -7.437 -5.236 -9.372 1.00 92.44 85 GLY A CA 1
ATOM 659 C C . GLY A 1 85 ? -7.285 -5.601 -7.891 1.00 92.44 85 GLY A C 1
ATOM 660 O O . GLY A 1 85 ? -7.844 -4.890 -7.06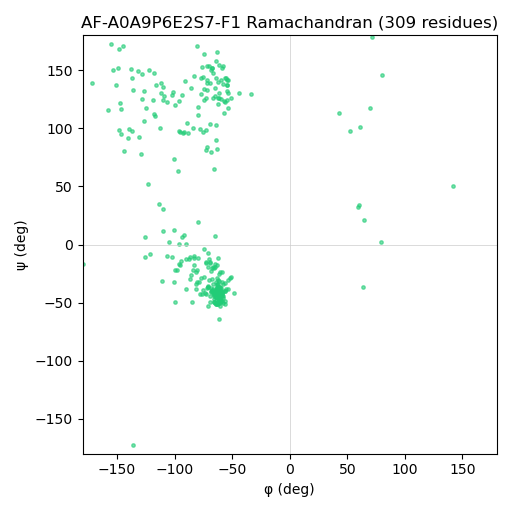5 1.00 92.44 85 GLY A O 1
ATOM 661 N N . PRO A 1 86 ? -6.548 -6.672 -7.540 1.00 94.50 86 PRO A N 1
ATOM 662 C CA . PRO A 1 86 ? -6.323 -7.076 -6.151 1.00 94.50 86 PRO A CA 1
ATOM 663 C C . PRO A 1 86 ? -5.878 -5.940 -5.225 1.00 94.50 86 PRO A C 1
ATOM 665 O O . PRO A 1 86 ? -6.403 -5.830 -4.122 1.00 94.50 86 PRO A O 1
ATOM 668 N N . LEU A 1 87 ? -4.972 -5.065 -5.677 1.00 93.81 87 LEU A N 1
ATOM 669 C CA . LEU A 1 87 ? -4.535 -3.921 -4.877 1.00 93.81 87 LEU A CA 1
ATOM 670 C C . LEU A 1 87 ? -5.693 -2.946 -4.619 1.00 93.81 87 LEU A C 1
ATOM 672 O O . LEU A 1 87 ? -5.987 -2.631 -3.472 1.00 93.81 87 LEU A O 1
ATOM 676 N N . GLY A 1 88 ? -6.410 -2.528 -5.669 1.00 92.12 88 GLY A N 1
ATOM 677 C CA . GLY A 1 88 ? -7.546 -1.610 -5.533 1.00 92.12 88 GLY A CA 1
ATOM 678 C C . GLY A 1 88 ? -8.738 -2.195 -4.765 1.00 92.12 88 GLY A C 1
ATOM 679 O O . GLY A 1 88 ? -9.570 -1.443 -4.270 1.00 92.12 88 GLY A O 1
ATOM 680 N N . ARG A 1 89 ? -8.835 -3.527 -4.653 1.00 92.06 89 ARG A N 1
ATOM 681 C CA . ARG A 1 89 ? -9.868 -4.217 -3.865 1.00 92.06 89 ARG A CA 1
ATOM 682 C C . ARG A 1 89 ? -9.485 -4.486 -2.414 1.00 92.06 89 ARG A C 1
ATOM 684 O O . ARG A 1 89 ? -10.292 -5.095 -1.721 1.00 92.06 89 ARG A O 1
ATOM 691 N N . ALA A 1 90 ? -8.295 -4.075 -1.979 1.00 93.81 90 ALA A N 1
ATOM 692 C CA . ALA A 1 90 ? -7.756 -4.446 -0.676 1.00 93.81 90 ALA A CA 1
ATOM 693 C C . ALA A 1 90 ? -7.604 -5.975 -0.483 1.00 93.81 90 ALA A C 1
ATOM 695 O O . ALA A 1 90 ? -7.723 -6.484 0.622 1.00 93.81 90 ALA A O 1
ATOM 696 N N . ASP A 1 91 ? -7.322 -6.732 -1.551 1.00 95.44 91 ASP A N 1
ATOM 697 C CA . ASP A 1 91 ? -7.014 -8.168 -1.438 1.00 95.44 91 ASP A CA 1
ATOM 698 C C . ASP A 1 91 ? -5.531 -8.408 -1.094 1.00 95.44 91 ASP A C 1
ATOM 700 O O . ASP A 1 91 ? -5.166 -9.476 -0.596 1.00 95.44 91 ASP A O 1
ATOM 704 N N . VAL A 1 92 ? -4.667 -7.430 -1.391 1.00 96.88 92 VAL A N 1
ATOM 705 C CA . VAL A 1 92 ? -3.218 -7.476 -1.160 1.00 96.88 92 VAL A CA 1
ATOM 706 C C . VAL A 1 92 ? -2.704 -6.148 -0.615 1.00 96.88 92 VAL A C 1
ATOM 708 O O . VAL A 1 92 ? -3.238 -5.090 -0.942 1.00 96.88 92 VAL A O 1
ATOM 711 N N . ALA A 1 93 ? -1.627 -6.200 0.164 1.00 97.62 93 ALA A N 1
ATOM 712 C CA . ALA A 1 93 ? -0.893 -5.022 0.620 1.00 97.62 93 ALA A CA 1
ATOM 713 C C . ALA A 1 93 ? 0.608 -5.309 0.697 1.00 97.62 93 ALA A C 1
ATOM 715 O O . ALA A 1 93 ? 1.041 -6.455 0.579 1.00 97.62 93 ALA A O 1
ATOM 716 N N . PHE A 1 94 ? 1.403 -4.266 0.920 1.00 98.19 94 PHE A N 1
ATOM 717 C CA . PHE A 1 94 ? 2.8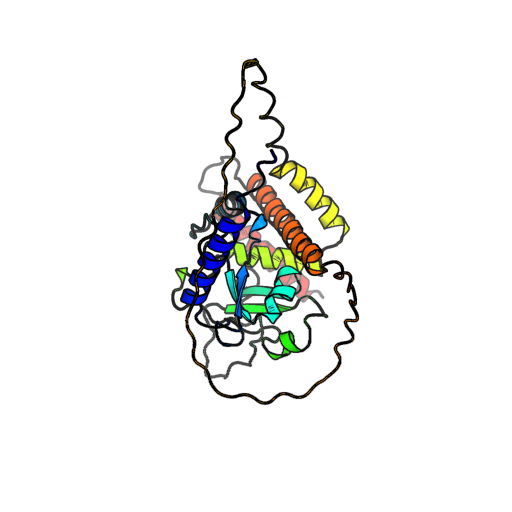41 -4.394 1.122 1.00 98.19 94 PHE A CA 1
ATOM 718 C C . PHE A 1 94 ? 3.195 -4.106 2.577 1.00 98.19 94 PHE A C 1
ATOM 720 O O . PHE A 1 94 ? 2.835 -3.058 3.104 1.00 98.19 94 PHE A O 1
ATOM 727 N N . LEU A 1 95 ? 3.929 -5.019 3.207 1.00 97.69 95 LEU A N 1
ATOM 728 C CA . LEU A 1 95 ? 4.417 -4.881 4.572 1.00 97.69 95 LEU A CA 1
ATOM 729 C C . LEU A 1 95 ? 5.914 -4.600 4.562 1.00 97.69 95 LEU A C 1
ATOM 731 O O . LEU A 1 95 ? 6.702 -5.393 4.033 1.00 97.69 95 LEU A O 1
ATOM 735 N N . LYS A 1 96 ? 6.314 -3.486 5.174 1.00 97.44 96 LYS A N 1
ATOM 736 C CA . LYS A 1 96 ? 7.724 -3.192 5.413 1.00 97.44 96 LYS A CA 1
ATOM 737 C C . LYS A 1 96 ? 8.188 -3.838 6.719 1.00 97.44 96 LYS A C 1
ATOM 739 O O . LYS A 1 96 ? 7.531 -3.706 7.749 1.00 97.44 96 LYS A O 1
ATOM 744 N N . THR A 1 97 ? 9.353 -4.477 6.679 1.00 97.25 97 THR A N 1
ATOM 745 C CA . THR A 1 97 ? 10.078 -4.972 7.861 1.00 97.25 97 THR A CA 1
ATOM 746 C C . THR A 1 97 ? 11.532 -4.470 7.841 1.00 97.25 97 THR A C 1
ATOM 748 O O . THR A 1 97 ? 12.091 -4.350 6.748 1.00 97.25 97 THR A O 1
ATOM 751 N N . PRO A 1 98 ? 12.174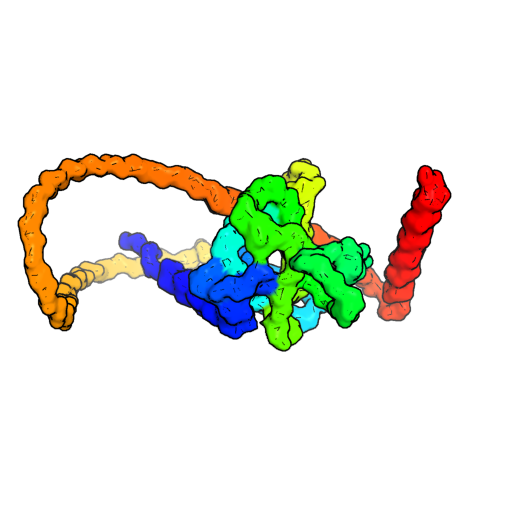 -4.200 8.991 1.00 96.19 98 PRO A N 1
ATOM 752 C CA . PRO A 1 98 ? 11.581 -4.277 10.319 1.00 96.19 98 PRO A CA 1
ATOM 753 C C . PRO A 1 98 ? 10.548 -3.161 10.540 1.00 96.19 98 PRO A C 1
ATOM 755 O O . PRO A 1 98 ? 10.608 -2.108 9.900 1.00 96.19 98 PRO A O 1
ATOM 758 N N . ASN A 1 99 ? 9.589 -3.421 11.421 1.00 94.31 99 ASN A N 1
ATOM 759 C CA . ASN A 1 99 ? 8.639 -2.450 11.960 1.00 94.31 99 ASN A CA 1
ATOM 760 C C . ASN A 1 99 ? 8.512 -2.661 13.482 1.00 94.31 99 ASN A C 1
ATOM 762 O O . ASN A 1 99 ? 9.285 -3.421 14.058 1.00 94.31 99 ASN A O 1
ATOM 766 N N . PHE A 1 100 ? 7.579 -1.973 14.145 1.00 90.44 100 PHE A N 1
ATOM 767 C CA . PHE A 1 100 ? 7.478 -1.982 15.611 1.00 90.44 100 PHE A CA 1
ATOM 768 C C . PHE A 1 100 ? 7.219 -3.368 16.227 1.00 90.44 100 PHE A C 1
ATOM 770 O O . PHE A 1 100 ? 7.521 -3.555 17.400 1.00 90.44 100 PHE A O 1
ATOM 777 N N . GLY A 1 101 ? 6.651 -4.313 15.470 1.00 91.69 101 GLY A N 1
ATOM 778 C CA . GLY A 1 101 ? 6.303 -5.647 15.971 1.00 91.69 101 GLY A CA 1
ATOM 779 C C . GLY A 1 101 ? 6.977 -6.800 15.233 1.00 91.69 101 GLY A C 1
ATOM 780 O O . GLY A 1 101 ? 6.833 -7.940 15.657 1.00 91.69 101 GLY A O 1
ATOM 781 N N . LEU A 1 102 ? 7.677 -6.531 14.127 1.00 96.00 102 LEU A N 1
ATOM 782 C CA . LEU A 1 102 ? 8.253 -7.564 13.268 1.00 96.00 102 LEU A CA 1
ATOM 783 C C . LEU A 1 102 ? 9.675 -7.209 12.847 1.00 96.00 102 LEU A C 1
ATOM 785 O O . LEU A 1 102 ? 9.952 -6.119 12.339 1.00 96.00 102 LEU A O 1
ATOM 789 N N . THR A 1 103 ? 10.565 -8.179 12.976 1.00 96.50 103 THR A N 1
ATOM 790 C CA . THR A 1 103 ? 11.883 -8.208 12.353 1.00 96.50 103 THR A CA 1
ATOM 791 C C . THR A 1 103 ? 11.780 -8.663 10.894 1.00 96.50 103 THR A C 1
ATOM 793 O O . THR A 1 103 ? 10.748 -9.129 10.413 1.00 96.50 103 THR A O 1
ATOM 796 N N . VAL A 1 104 ? 12.882 -8.552 10.149 1.00 96.00 104 VAL A N 1
ATOM 797 C CA . VAL A 1 104 ? 12.945 -9.038 8.759 1.00 96.00 104 VAL A CA 1
ATOM 798 C C . VAL A 1 104 ? 12.844 -10.557 8.635 1.00 96.00 104 VAL A C 1
ATOM 800 O O . VAL A 1 104 ? 12.557 -11.031 7.540 1.00 96.00 104 VAL A O 1
ATOM 803 N N . ASN A 1 105 ? 13.108 -11.309 9.707 1.00 95.00 105 ASN A N 1
ATOM 804 C CA . ASN A 1 105 ? 13.133 -12.772 9.680 1.00 95.00 105 ASN A CA 1
ATOM 805 C C . ASN A 1 105 ? 11.787 -13.391 10.086 1.00 95.00 105 ASN A C 1
ATOM 807 O O . ASN A 1 105 ? 11.566 -14.564 9.805 1.00 95.00 105 ASN A O 1
ATOM 811 N N . ASP A 1 106 ? 10.879 -12.608 10.679 1.00 96.06 106 ASP A N 1
ATOM 812 C CA . ASP A 1 106 ? 9.551 -13.088 11.097 1.00 96.06 106 ASP A CA 1
ATOM 813 C C . ASP A 1 106 ? 8.623 -13.366 9.907 1.00 96.06 106 ASP A C 1
ATOM 815 O O . ASP A 1 106 ? 7.652 -14.112 10.019 1.00 96.06 106 ASP A O 1
ATOM 819 N N . ILE A 1 107 ? 8.935 -12.795 8.740 1.00 95.69 107 ILE A N 1
ATOM 820 C CA . ILE A 1 107 ? 8.238 -13.077 7.486 1.00 95.69 107 ILE A CA 1
ATOM 821 C C . ILE A 1 107 ? 9.077 -14.072 6.678 1.00 95.69 107 ILE A C 1
ATOM 823 O O . ILE A 1 107 ? 10.204 -13.741 6.305 1.00 95.69 107 ILE A O 1
ATOM 827 N N . PRO A 1 108 ? 8.577 -15.267 6.328 1.00 94.50 108 PRO A N 1
ATOM 828 C CA . PRO A 1 108 ? 9.338 -16.191 5.492 1.00 94.50 108 PRO A CA 1
ATOM 829 C C . PRO A 1 108 ? 9.567 -15.577 4.106 1.00 94.50 108 PRO A C 1
ATOM 831 O O . PRO A 1 108 ? 8.718 -14.862 3.583 1.00 94.50 108 PRO A O 1
ATOM 834 N N . SER A 1 109 ? 10.724 -15.804 3.491 1.00 92.38 109 SER A N 1
ATOM 835 C CA . SER A 1 109 ? 10.989 -15.295 2.140 1.00 92.38 109 SER A CA 1
ATOM 836 C C . SER A 1 109 ? 10.423 -16.212 1.067 1.00 92.38 109 SER A C 1
ATOM 838 O O . SER A 1 109 ? 10.461 -17.435 1.204 1.00 92.38 109 SER A O 1
ATOM 840 N N . ASN A 1 110 ? 9.944 -15.615 -0.027 1.00 89.00 110 ASN A N 1
ATOM 841 C CA . ASN A 1 110 ? 9.521 -16.350 -1.210 1.00 89.00 110 ASN A CA 1
ATOM 842 C C . ASN A 1 110 ? 10.229 -15.822 -2.481 1.00 89.00 110 ASN A C 1
ATOM 844 O O . ASN A 1 110 ? 9.896 -14.731 -2.957 1.00 89.00 110 ASN A O 1
ATOM 848 N N . PRO A 1 111 ? 11.206 -16.559 -3.046 1.00 88.75 111 PRO A N 1
ATOM 849 C CA . PRO A 1 111 ? 11.591 -17.923 -2.691 1.00 88.75 111 PRO A CA 1
ATOM 850 C C . PRO A 1 111 ? 12.372 -17.963 -1.364 1.00 88.75 111 PRO A C 1
ATOM 852 O O . PRO A 1 111 ? 12.862 -16.920 -0.915 1.00 88.75 111 PRO A O 1
ATOM 855 N N . PRO A 1 112 ? 12.512 -19.146 -0.738 1.00 90.94 112 PRO A N 1
ATOM 856 C CA . PRO A 1 112 ? 13.381 -19.310 0.418 1.00 90.94 112 PRO A CA 1
ATOM 857 C C . PRO A 1 112 ? 14.797 -18.828 0.103 1.00 90.94 112 PRO A C 1
ATOM 859 O O . PRO A 1 112 ? 15.332 -19.083 -0.979 1.00 90.94 112 PRO A O 1
ATOM 862 N N . ARG A 1 113 ? 15.401 -18.114 1.049 1.00 86.00 113 ARG A N 1
ATOM 863 C CA . ARG A 1 113 ? 16.766 -17.601 0.906 1.00 86.00 113 ARG A CA 1
ATOM 864 C C . ARG A 1 113 ? 17.754 -18.734 1.139 1.00 86.00 113 ARG A C 1
ATOM 866 O O . ARG A 1 113 ? 17.525 -19.589 1.993 1.00 86.00 113 ARG A O 1
ATOM 873 N N . THR A 1 114 ? 18.849 -18.742 0.387 1.00 89.38 114 THR A N 1
ATOM 874 C CA . THR A 1 114 ? 19.954 -19.667 0.659 1.00 89.38 114 THR A CA 1
ATOM 875 C C . THR A 1 114 ? 20.685 -19.231 1.931 1.00 89.38 114 THR A C 1
ATOM 877 O O . THR A 1 114 ? 20.681 -18.046 2.272 1.00 89.38 114 THR A O 1
ATOM 880 N N . SER A 1 115 ? 21.321 -20.175 2.631 1.00 86.19 115 SER A N 1
ATOM 881 C CA . SER A 1 115 ? 22.096 -19.921 3.861 1.00 86.19 115 SER A CA 1
ATOM 882 C C . SER A 1 11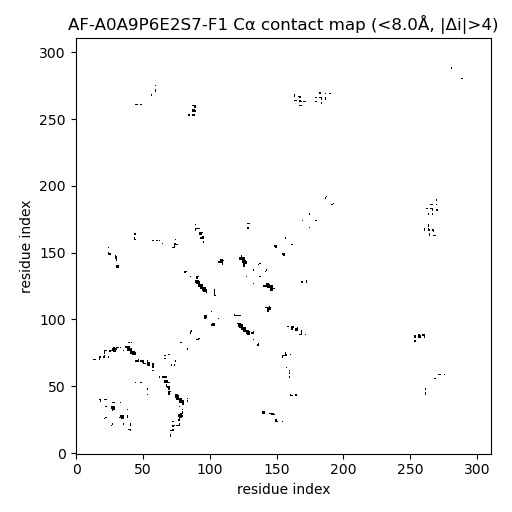5 ? 23.140 -18.814 3.710 1.00 86.19 115 SER A C 1
ATOM 884 O O . SER A 1 115 ? 23.451 -18.115 4.669 1.00 86.19 115 SER A O 1
ATOM 886 N N . ASP A 1 116 ? 23.645 -18.633 2.493 1.00 89.25 116 ASP A N 1
ATOM 887 C CA . ASP A 1 116 ? 24.749 -17.722 2.193 1.00 89.25 116 ASP A CA 1
ATOM 888 C C . ASP A 1 116 ? 24.271 -16.270 2.001 1.00 89.25 116 ASP A C 1
ATOM 890 O O . ASP A 1 116 ? 25.071 -15.336 1.958 1.00 89.25 116 ASP A O 1
ATOM 894 N N . GLN A 1 117 ? 22.955 -16.050 1.895 1.00 85.94 117 GLN A N 1
ATOM 895 C CA . GLN A 1 117 ? 22.369 -14.719 1.779 1.00 85.94 117 GLN A CA 1
ATOM 896 C C . GLN A 1 117 ? 22.096 -14.140 3.177 1.00 85.94 117 GLN A C 1
ATOM 898 O O . GLN A 1 117 ? 21.039 -14.363 3.770 1.00 85.94 117 GLN A O 1
ATOM 903 N N . GLY A 1 118 ? 23.022 -13.334 3.706 1.00 88.50 118 GLY A N 1
ATOM 904 C CA . GLY A 1 118 ? 22.835 -12.640 4.992 1.00 88.50 118 GLY A CA 1
ATOM 905 C C . GLY A 1 118 ? 21.557 -11.788 5.028 1.00 88.50 118 GLY A C 1
ATOM 906 O O . GLY A 1 118 ? 21.172 -11.235 4.001 1.00 88.50 118 GLY A O 1
ATOM 907 N N . SER A 1 119 ? 20.851 -11.714 6.163 1.00 88.50 119 SER A N 1
ATOM 908 C CA . SER A 1 119 ? 19.539 -11.042 6.269 1.00 88.50 119 SER A CA 1
ATOM 909 C C . SER A 1 119 ? 19.549 -9.596 5.759 1.00 88.50 119 SER A C 1
ATOM 911 O O . SER A 1 119 ? 20.427 -8.820 6.138 1.00 88.50 119 SER A O 1
ATOM 913 N N . PRO A 1 120 ? 18.590 -9.206 4.894 1.00 92.44 120 PRO A N 1
ATOM 914 C CA . PRO A 1 120 ? 18.524 -7.839 4.402 1.00 92.44 120 PRO A CA 1
ATOM 915 C C . PRO A 1 120 ? 18.186 -6.890 5.552 1.00 92.44 120 PRO A C 1
ATOM 917 O O . PRO A 1 120 ? 17.417 -7.233 6.444 1.00 92.44 120 PRO A O 1
ATOM 920 N N . ILE A 1 121 ? 18.700 -5.661 5.491 1.00 93.69 121 ILE A N 1
ATOM 921 C CA . ILE A 1 121 ? 18.426 -4.626 6.503 1.00 93.69 121 ILE A CA 1
ATOM 922 C C . ILE A 1 121 ? 16.935 -4.264 6.539 1.00 93.69 121 ILE A C 1
ATOM 924 O O . ILE A 1 121 ? 16.383 -3.948 7.587 1.00 93.69 121 ILE A O 1
ATOM 928 N N . SER A 1 122 ? 16.274 -4.285 5.379 1.00 95.50 122 SER A N 1
ATOM 929 C CA . SER A 1 122 ? 14.837 -4.053 5.265 1.00 95.50 122 SER A CA 1
ATOM 930 C C . SER A 1 122 ? 14.252 -4.823 4.090 1.00 95.50 122 SER A C 1
ATOM 932 O O . SER A 1 122 ? 14.941 -5.065 3.098 1.00 95.50 122 SER A O 1
ATOM 934 N N . ARG A 1 123 ? 12.972 -5.175 4.193 1.00 95.94 123 ARG A N 1
ATOM 935 C CA . ARG A 1 123 ? 12.198 -5.850 3.148 1.00 95.94 123 ARG A CA 1
ATOM 936 C C . ARG A 1 123 ? 10.875 -5.137 2.957 1.00 95.94 123 ARG A C 1
ATOM 938 O O . ARG A 1 123 ? 10.329 -4.575 3.905 1.00 95.94 123 ARG A O 1
ATOM 945 N N . LEU A 1 124 ? 10.374 -5.187 1.731 1.00 97.56 124 LEU A N 1
ATOM 946 C CA . LEU A 1 124 ? 9.002 -4.844 1.397 1.00 97.56 124 LEU A CA 1
ATOM 947 C C . LEU A 1 124 ? 8.356 -6.120 0.864 1.00 97.56 124 LEU A C 1
ATOM 949 O O . LEU A 1 124 ? 8.753 -6.605 -0.188 1.00 97.56 124 LEU A O 1
ATOM 953 N N . THR A 1 125 ? 7.427 -6.696 1.615 1.00 97.81 125 THR A N 1
ATOM 954 C CA . THR A 1 125 ? 6.861 -8.023 1.333 1.00 97.81 125 THR A CA 1
ATOM 955 C C . THR A 1 125 ? 5.416 -7.900 0.882 1.00 97.81 125 THR A C 1
ATOM 957 O O . THR A 1 125 ? 4.644 -7.148 1.473 1.00 97.81 125 THR A O 1
ATOM 960 N N . LEU A 1 126 ? 5.036 -8.633 -0.161 1.00 97.81 126 LEU A N 1
ATOM 961 C CA . LEU A 1 126 ? 3.645 -8.746 -0.581 1.00 97.81 126 LEU A CA 1
ATOM 962 C C . LEU A 1 126 ? 2.877 -9.658 0.380 1.00 97.81 126 LEU A C 1
ATOM 964 O O . LEU A 1 126 ? 3.219 -10.829 0.548 1.00 97.81 126 LEU A O 1
ATOM 968 N N . GLN A 1 127 ? 1.795 -9.133 0.941 1.00 97.75 127 GLN A N 1
ATOM 969 C CA . GLN A 1 127 ? 0.889 -9.835 1.839 1.00 97.75 127 GLN A CA 1
ATOM 970 C C . GLN A 1 127 ? -0.470 -10.028 1.164 1.00 97.75 127 GLN A C 1
ATOM 972 O O . GLN A 1 127 ? -0.972 -9.148 0.465 1.00 97.75 127 GLN A O 1
ATOM 977 N N . HIS A 1 128 ? -1.046 -11.213 1.347 1.00 96.56 128 HIS A N 1
ATOM 978 C CA . HIS A 1 128 ? -2.309 -11.643 0.754 1.00 96.56 128 HIS A CA 1
ATOM 979 C C . HIS A 1 128 ? -3.347 -11.720 1.868 1.00 96.56 128 HIS A C 1
ATOM 981 O O . HIS A 1 128 ? -3.126 -12.430 2.843 1.00 96.56 128 HIS A O 1
ATOM 987 N N . PHE A 1 129 ? -4.463 -11.017 1.714 1.00 94.31 129 PHE A N 1
ATOM 988 C CA . PHE A 1 129 ? -5.538 -10.968 2.709 1.00 94.31 129 PHE A CA 1
ATOM 989 C C . PHE A 1 129 ? -6.797 -11.690 2.225 1.00 94.31 129 PHE A C 1
ATOM 991 O O . PHE A 1 129 ? -7.522 -12.290 3.015 1.00 94.31 129 PHE A O 1
ATOM 998 N N . GLY A 1 130 ? -7.045 -11.677 0.913 1.00 82.81 130 GLY A N 1
ATOM 999 C CA . GLY A 1 130 ? -8.186 -12.352 0.303 1.00 82.81 130 GLY A CA 1
ATOM 1000 C C . GLY A 1 130 ? -7.879 -13.786 -0.137 1.00 82.81 130 GLY A C 1
ATOM 1001 O O . GLY A 1 130 ? -6.855 -14.061 -0.760 1.00 82.81 130 GLY A O 1
ATOM 1002 N N . SER A 1 131 ? -8.832 -14.703 0.054 1.00 76.31 131 SER A N 1
ATOM 1003 C CA . SER A 1 131 ? -8.777 -16.063 -0.518 1.00 76.31 131 SER A CA 1
ATOM 1004 C C . SER A 1 131 ? -8.983 -16.100 -2.042 1.00 76.31 131 SER A C 1
ATOM 1006 O O . SER A 1 131 ? -8.829 -17.144 -2.672 1.00 76.31 131 SER A O 1
ATOM 1008 N N . LYS A 1 132 ? -9.329 -14.960 -2.658 1.00 82.88 132 LYS A N 1
ATOM 1009 C CA . LYS A 1 132 ? -9.732 -14.833 -4.070 1.00 82.88 132 LYS A CA 1
ATOM 1010 C C . LYS A 1 132 ? -8.736 -14.038 -4.918 1.00 82.88 132 LYS A C 1
ATOM 1012 O O . LYS A 1 132 ? -9.130 -13.326 -5.838 1.00 82.88 132 LYS A O 1
ATOM 1017 N N . ILE A 1 133 ? -7.443 -14.164 -4.632 1.00 84.31 133 ILE A N 1
ATOM 1018 C CA . ILE A 1 133 ? -6.387 -13.438 -5.358 1.00 84.31 133 ILE A CA 1
ATOM 1019 C C . ILE A 1 133 ? -6.214 -13.932 -6.809 1.00 84.31 133 ILE A C 1
ATOM 1021 O O . ILE A 1 133 ? -5.710 -13.202 -7.657 1.00 84.31 133 ILE A O 1
ATOM 1025 N N . GLY A 1 134 ? -6.775 -15.095 -7.149 1.00 88.25 134 GLY A N 1
ATOM 1026 C CA . GLY A 1 134 ? -6.764 -15.645 -8.504 1.00 88.25 134 GLY A CA 1
ATOM 1027 C C . GLY A 1 134 ? -5.435 -16.326 -8.833 1.00 88.25 134 GLY A C 1
ATOM 1028 O O . GLY A 1 134 ? -4.370 -15.902 -8.391 1.00 88.25 134 GLY A O 1
ATOM 1029 N N . VAL A 1 135 ? -5.504 -17.398 -9.627 1.00 89.75 135 VAL A N 1
ATOM 1030 C CA . VAL A 1 135 ? -4.366 -18.306 -9.877 1.00 89.75 135 VAL A CA 1
ATOM 1031 C C . VAL A 1 135 ? -3.157 -17.572 -10.458 1.00 89.75 135 VAL A C 1
ATOM 1033 O O . VAL A 1 135 ? -2.040 -17.763 -9.989 1.00 89.75 135 VAL A O 1
ATOM 1036 N N . VAL A 1 136 ? -3.387 -16.684 -11.430 1.00 88.69 136 VAL A N 1
ATOM 1037 C CA . VAL A 1 136 ? -2.326 -15.914 -12.096 1.00 88.69 136 VAL A CA 1
ATOM 1038 C C . VAL A 1 136 ? -1.528 -15.096 -11.082 1.00 88.69 136 VAL A C 1
ATOM 1040 O O . VAL A 1 136 ? -0.306 -15.174 -11.035 1.00 88.69 136 VAL A O 1
ATOM 1043 N N . VAL A 1 137 ? -2.209 -14.341 -10.223 1.00 89.88 137 VAL A N 1
ATOM 1044 C CA . VAL A 1 137 ? -1.553 -13.456 -9.254 1.00 89.88 137 VAL A CA 1
ATOM 1045 C C . VAL A 1 137 ? -0.734 -14.276 -8.256 1.00 89.88 137 VAL A C 1
ATOM 1047 O O . VAL A 1 137 ? 0.435 -13.970 -8.033 1.00 89.88 137 VAL A O 1
ATOM 1050 N N . SER A 1 138 ? -1.303 -15.371 -7.738 1.00 91.50 138 SER A N 1
ATOM 1051 C CA . SER A 1 138 ? -0.602 -16.276 -6.820 1.00 91.50 138 SER A CA 1
ATOM 1052 C C . SER A 1 138 ? 0.613 -16.969 -7.444 1.00 91.50 138 SER A C 1
ATOM 1054 O O . SER A 1 138 ? 1.558 -17.276 -6.724 1.00 91.50 138 SER A O 1
ATOM 1056 N N . GLN A 1 139 ? 0.610 -17.203 -8.759 1.00 91.44 139 GLN A N 1
ATOM 1057 C CA . GLN A 1 139 ? 1.738 -17.804 -9.470 1.00 91.44 139 GLN A CA 1
ATOM 1058 C C . GLN A 1 139 ? 2.883 -16.804 -9.696 1.00 91.44 139 GLN A C 1
ATOM 1060 O O . GLN A 1 139 ? 4.044 -17.158 -9.508 1.00 91.44 139 GLN A O 1
ATOM 1065 N N . PHE A 1 140 ? 2.573 -15.561 -10.083 1.00 90.50 140 PHE A N 1
ATOM 1066 C CA . PHE A 1 140 ? 3.590 -14.546 -10.398 1.00 90.50 140 PHE A CA 1
ATOM 1067 C C . PHE A 1 140 ? 4.175 -13.849 -9.167 1.00 90.50 140 PHE A C 1
ATOM 1069 O O . PHE A 1 140 ? 5.349 -13.478 -9.171 1.00 90.50 140 PHE A O 1
ATOM 1076 N N . ALA A 1 141 ? 3.374 -13.650 -8.122 1.00 94.31 141 ALA A N 1
ATOM 1077 C CA . ALA A 1 141 ? 3.863 -13.188 -6.831 1.00 94.31 141 ALA A CA 1
ATOM 1078 C C . ALA A 1 141 ? 3.114 -13.942 -5.728 1.00 94.31 141 ALA A C 1
ATOM 1080 O O . ALA A 1 141 ? 2.023 -13.537 -5.320 1.00 94.31 141 ALA A O 1
ATOM 1081 N N . PRO A 1 142 ? 3.666 -15.072 -5.265 1.00 95.00 142 PRO A N 1
ATOM 1082 C CA . PRO A 1 142 ? 3.088 -15.781 -4.138 1.00 95.00 142 PRO A CA 1
ATOM 1083 C C . PRO A 1 142 ? 3.138 -14.920 -2.870 1.00 95.00 142 PRO A C 1
ATOM 1085 O O . PRO A 1 142 ? 3.855 -13.921 -2.780 1.00 95.00 142 PRO A O 1
ATOM 1088 N N . HIS A 1 143 ? 2.384 -15.345 -1.861 1.00 96.44 143 HIS A N 1
ATOM 1089 C CA . HIS A 1 143 ? 2.412 -14.717 -0.547 1.00 96.44 143 HIS A CA 1
ATOM 1090 C C . HIS A 1 143 ? 3.848 -14.650 0.001 1.00 96.44 143 HIS A C 1
ATOM 1092 O O . HIS A 1 143 ? 4.636 -15.586 -0.182 1.00 96.44 143 HIS A O 1
ATOM 1098 N N . ASN A 1 144 ? 4.173 -13.537 0.661 1.00 96.81 144 ASN A N 1
ATOM 1099 C CA . ASN A 1 144 ? 5.499 -13.203 1.181 1.00 96.81 144 ASN A CA 1
ATOM 1100 C C . ASN A 1 144 ? 6.593 -13.007 0.118 1.00 96.81 144 ASN A C 1
ATOM 1102 O O . ASN A 1 144 ? 7.787 -13.096 0.417 1.00 96.81 144 ASN A O 1
ATOM 1106 N N . ARG A 1 145 ? 6.210 -12.723 -1.134 1.00 96.69 145 ARG A N 1
ATOM 1107 C CA . ARG A 1 145 ? 7.160 -12.321 -2.176 1.00 96.69 145 ARG A CA 1
ATOM 1108 C C . ARG A 1 145 ? 7.792 -10.976 -1.826 1.00 96.69 145 ARG A C 1
ATOM 1110 O O . ARG A 1 145 ? 7.085 -9.993 -1.603 1.00 96.69 145 ARG A O 1
ATOM 1117 N N . ASP A 1 146 ? 9.119 -10.926 -1.841 1.00 97.00 146 ASP A N 1
ATOM 1118 C CA . ASP A 1 146 ? 9.859 -9.679 -1.666 1.00 97.00 146 ASP A CA 1
ATOM 1119 C C . ASP A 1 146 ? 9.736 -8.818 -2.926 1.00 97.00 146 ASP A C 1
ATOM 1121 O O . ASP A 1 146 ? 10.039 -9.258 -4.037 1.00 97.00 146 ASP A O 1
ATOM 1125 N N . ALA A 1 147 ? 9.303 -7.575 -2.745 1.00 97.12 147 ALA A N 1
ATOM 1126 C CA . ALA A 1 147 ? 9.385 -6.558 -3.772 1.00 97.12 147 ALA A CA 1
ATOM 1127 C C . ALA A 1 147 ? 10.837 -6.085 -3.902 1.00 97.12 147 ALA A C 1
ATOM 1129 O O . ALA A 1 147 ? 11.512 -5.776 -2.914 1.00 97.12 147 ALA A O 1
ATOM 1130 N N . ARG A 1 148 ? 11.310 -5.990 -5.142 1.00 96.12 148 ARG A N 1
ATOM 1131 C CA . ARG A 1 148 ? 12.616 -5.431 -5.464 1.00 96.12 148 ARG A CA 1
ATOM 1132 C C . ARG A 1 148 ? 12.658 -3.963 -5.023 1.00 96.12 148 ARG A C 1
ATOM 1134 O O . ARG A 1 148 ? 11.799 -3.184 -5.443 1.00 96.12 148 ARG A O 1
ATOM 1141 N N . PRO A 1 149 ? 13.647 -3.554 -4.211 1.00 92.12 149 PRO A N 1
ATOM 1142 C CA . PRO A 1 149 ? 13.790 -2.156 -3.845 1.00 92.12 149 PRO A CA 1
ATOM 1143 C C . PRO A 1 149 ? 14.194 -1.309 -5.066 1.00 92.12 149 PRO A C 1
ATOM 1145 O O . PRO A 1 149 ? 14.875 -1.816 -5.964 1.00 92.12 149 PRO A O 1
ATOM 1148 N N . PRO A 1 150 ? 13.834 -0.015 -5.100 1.00 92.00 150 PRO A N 1
ATOM 1149 C CA . PRO A 1 150 ? 14.399 0.915 -6.068 1.00 92.00 150 PRO A CA 1
ATOM 1150 C C . PRO A 1 150 ? 15.905 1.080 -5.829 1.00 92.00 150 PRO A C 1
ATOM 1152 O O . PRO A 1 150 ? 16.402 0.848 -4.722 1.00 92.00 150 PRO A O 1
ATOM 1155 N N . GLU A 1 151 ? 16.621 1.504 -6.872 1.00 91.06 151 GLU A N 1
ATOM 1156 C CA . GLU A 1 151 ? 18.079 1.684 -6.838 1.00 91.06 151 GLU A CA 1
ATOM 1157 C C . GLU A 1 151 ? 18.498 2.756 -5.827 1.00 91.06 151 GLU A C 1
ATOM 1159 O O . GLU A 1 151 ? 19.513 2.605 -5.147 1.00 91.06 151 GLU A O 1
ATOM 1164 N N . ARG A 1 152 ? 17.704 3.826 -5.694 1.00 92.81 152 ARG A N 1
ATOM 1165 C CA . ARG A 1 152 ? 17.972 4.911 -4.748 1.00 92.81 152 ARG A CA 1
ATOM 1166 C C . ARG A 1 152 ? 17.073 4.786 -3.512 1.00 92.81 152 ARG A C 1
ATOM 1168 O O . ARG A 1 152 ? 15.852 4.712 -3.658 1.00 92.81 152 ARG A O 1
ATOM 1175 N N . PRO A 1 153 ? 17.630 4.825 -2.284 1.00 87.69 153 PRO A N 1
ATOM 1176 C CA . PRO A 1 153 ? 16.845 4.695 -1.054 1.00 87.69 153 PRO A CA 1
ATOM 1177 C C . PRO A 1 153 ? 15.696 5.704 -0.919 1.00 87.69 153 PRO A C 1
ATOM 1179 O O . PRO A 1 153 ? 14.617 5.323 -0.474 1.00 87.69 153 PRO A O 1
ATOM 1182 N N . GLY A 1 154 ? 15.903 6.954 -1.351 1.00 90.94 154 GLY A N 1
ATOM 1183 C CA . GLY A 1 154 ? 14.906 8.031 -1.268 1.00 90.94 154 GLY A CA 1
ATOM 1184 C C . GLY A 1 154 ? 13.760 7.943 -2.282 1.00 90.94 154 GLY A C 1
ATOM 1185 O O . GLY A 1 154 ? 12.845 8.753 -2.233 1.00 90.94 154 GLY A O 1
ATOM 1186 N N . GLU A 1 155 ? 13.784 6.977 -3.203 1.00 95.00 155 GLU A N 1
ATOM 1187 C CA . GLU A 1 155 ? 12.721 6.793 -4.203 1.00 95.00 155 GLU A CA 1
ATOM 1188 C C . GLU A 1 155 ? 11.681 5.738 -3.780 1.00 95.00 155 GLU A C 1
ATOM 1190 O O . GLU A 1 155 ? 10.731 5.453 -4.521 1.00 95.00 155 GLU A O 1
ATOM 1195 N N . ARG A 1 156 ? 11.856 5.140 -2.594 1.00 94.38 156 ARG A N 1
ATOM 1196 C CA . ARG A 1 156 ? 10.907 4.188 -2.007 1.00 94.38 156 ARG A CA 1
ATOM 1197 C C . ARG A 1 156 ? 9.607 4.894 -1.616 1.00 94.38 156 ARG A C 1
ATOM 1199 O O . ARG A 1 156 ? 9.652 6.061 -1.229 1.00 94.38 156 ARG A O 1
ATOM 1206 N N . PRO A 1 157 ? 8.462 4.190 -1.650 1.00 95.94 157 PRO A N 1
ATOM 1207 C CA . PRO A 1 157 ? 7.271 4.683 -0.980 1.00 95.94 157 PRO A CA 1
ATOM 1208 C C . PRO A 1 157 ? 7.551 4.977 0.500 1.00 95.94 157 PRO A C 1
ATOM 1210 O O . PRO A 1 157 ? 8.128 4.114 1.175 1.00 95.94 157 PRO A O 1
ATOM 1213 N N . PRO A 1 158 ? 7.151 6.154 1.019 1.00 95.06 158 PRO A N 1
ATOM 1214 C CA . PRO A 1 158 ? 7.263 6.461 2.433 1.00 95.06 158 PRO A CA 1
ATOM 1215 C C . PRO A 1 158 ? 6.556 5.421 3.284 1.00 95.06 158 PRO A C 1
ATOM 1217 O O . PRO A 1 158 ? 5.476 4.932 2.936 1.00 95.06 158 PRO A O 1
ATOM 1220 N N . ASN A 1 159 ? 7.144 5.117 4.441 1.00 93.50 159 ASN A N 1
ATOM 1221 C CA . ASN A 1 159 ? 6.595 4.097 5.338 1.00 93.50 159 ASN A CA 1
ATOM 1222 C C . ASN A 1 159 ? 5.165 4.444 5.748 1.00 93.50 159 ASN A C 1
ATOM 1224 O O . ASN A 1 159 ? 4.344 3.557 5.877 1.00 93.50 159 ASN A O 1
ATOM 1228 N N . VAL A 1 160 ? 4.844 5.730 5.891 1.00 93.31 160 VAL A N 1
ATOM 1229 C CA . VAL A 1 160 ? 3.493 6.178 6.252 1.00 93.31 160 VAL A CA 1
ATOM 1230 C C . VAL A 1 160 ? 2.433 5.791 5.240 1.00 93.31 160 VAL A C 1
ATOM 1232 O O . VAL A 1 160 ? 1.365 5.332 5.637 1.00 93.31 160 VAL A O 1
ATOM 1235 N N . ILE A 1 161 ? 2.744 5.871 3.947 1.00 95.38 161 ILE A N 1
ATOM 1236 C CA . ILE A 1 161 ? 1.840 5.388 2.907 1.00 95.38 161 ILE A CA 1
ATOM 1237 C C . ILE A 1 161 ? 1.692 3.873 3.012 1.00 95.38 161 ILE A C 1
ATOM 1239 O O . ILE A 1 161 ? 0.570 3.371 3.030 1.00 95.38 161 ILE A O 1
ATOM 1243 N N . LEU A 1 162 ? 2.813 3.150 3.105 1.00 95.94 162 LEU A N 1
ATOM 1244 C CA . LEU A 1 162 ? 2.806 1.688 3.172 1.00 95.94 162 LEU A CA 1
ATOM 1245 C C . LEU A 1 162 ? 2.019 1.177 4.382 1.00 95.94 162 LEU A C 1
ATOM 1247 O O . LEU A 1 162 ? 1.125 0.353 4.220 1.00 95.94 162 LEU A O 1
ATOM 1251 N N . ASP A 1 163 ? 2.307 1.712 5.565 1.00 95.00 163 ASP A N 1
ATOM 1252 C CA . ASP A 1 163 ? 1.662 1.342 6.821 1.00 95.00 163 ASP A CA 1
ATOM 1253 C C . ASP A 1 163 ? 0.163 1.652 6.785 1.00 95.00 163 ASP A C 1
ATOM 1255 O O . ASP A 1 163 ? -0.626 0.872 7.305 1.00 95.00 163 ASP A O 1
ATOM 1259 N N . SER A 1 164 ? -0.246 2.752 6.144 1.00 94.44 164 SER A N 1
ATOM 1260 C CA . SER A 1 164 ? -1.669 3.100 6.020 1.00 94.44 164 SER A CA 1
ATOM 1261 C C . SER A 1 164 ? -2.410 2.152 5.118 1.00 94.44 164 SER A C 1
ATOM 1263 O O . SER A 1 164 ? -3.456 1.647 5.497 1.00 94.44 164 SER A O 1
ATOM 1265 N N . VAL A 1 165 ? -1.865 1.897 3.927 1.00 96.38 165 VAL A N 1
ATOM 1266 C CA . VAL A 1 165 ? -2.480 0.965 2.985 1.00 96.38 165 VAL A CA 1
ATOM 1267 C C . VAL A 1 165 ? -2.540 -0.418 3.622 1.00 96.38 165 VAL A C 1
ATOM 1269 O O . VAL A 1 165 ? -3.582 -1.061 3.575 1.00 96.38 165 VAL A O 1
ATOM 1272 N N . TYR A 1 166 ? -1.467 -0.849 4.287 1.00 97.31 166 TYR A N 1
ATOM 1273 C CA . TYR A 1 166 ? -1.454 -2.108 5.021 1.00 97.31 166 TYR A CA 1
ATOM 1274 C C . TYR A 1 166 ? -2.517 -2.147 6.123 1.00 97.31 166 TYR A C 1
ATOM 1276 O O . TYR A 1 166 ? -3.282 -3.105 6.188 1.00 97.31 166 TYR A O 1
ATOM 1284 N N . ALA A 1 167 ? -2.612 -1.103 6.950 1.00 95.69 167 ALA A N 1
ATOM 1285 C CA . ALA A 1 167 ? -3.611 -1.004 8.007 1.00 95.69 167 ALA A CA 1
ATOM 1286 C C . ALA A 1 167 ? -5.039 -0.997 7.447 1.00 95.69 167 ALA A C 1
ATOM 1288 O O . ALA A 1 167 ? -5.889 -1.700 7.979 1.00 95.69 167 ALA A O 1
ATOM 1289 N N . SER A 1 168 ? -5.306 -0.276 6.356 1.00 95.25 168 SER A N 1
ATOM 1290 C CA . SER A 1 168 ? -6.618 -0.244 5.699 1.00 95.25 168 SER A CA 1
ATOM 1291 C C . SER A 1 168 ? -7.016 -1.613 5.154 1.00 95.25 168 SER A C 1
ATOM 1293 O O . SER A 1 168 ? -8.162 -2.026 5.312 1.00 95.25 168 SER A O 1
ATOM 1295 N N . VAL A 1 169 ? -6.071 -2.334 4.549 1.00 95.88 169 VAL A N 1
ATOM 1296 C CA . VAL A 1 169 ? -6.296 -3.686 4.026 1.00 95.88 169 VAL A CA 1
ATOM 1297 C C . VAL A 1 169 ? -6.498 -4.697 5.160 1.00 95.88 169 VAL A C 1
ATOM 1299 O O . VAL A 1 169 ? -7.433 -5.494 5.114 1.00 95.88 169 VAL A O 1
ATOM 1302 N N . ALA A 1 170 ? -5.671 -4.640 6.206 1.00 95.44 170 ALA A N 1
ATOM 1303 C CA . ALA A 1 170 ? -5.812 -5.487 7.387 1.00 95.44 170 ALA A CA 1
ATOM 1304 C C . ALA A 1 170 ? -7.131 -5.226 8.120 1.00 95.44 170 ALA A C 1
ATOM 1306 O O . ALA A 1 170 ? -7.793 -6.166 8.560 1.00 95.44 170 ALA A O 1
ATOM 1307 N N . LEU A 1 171 ? -7.536 -3.957 8.210 1.00 93.69 171 LEU A N 1
ATOM 1308 C CA . LEU A 1 171 ? -8.809 -3.583 8.790 1.00 93.69 171 LEU A CA 1
ATOM 1309 C C . LEU A 1 171 ? -9.951 -4.144 7.939 1.00 93.69 171 LEU A C 1
ATOM 1311 O O . LEU A 1 171 ? -10.754 -4.863 8.503 1.00 93.69 171 LEU A O 1
ATOM 1315 N N . GLU A 1 172 ? -9.995 -3.951 6.613 1.00 92.50 172 GLU A N 1
ATOM 1316 C CA . GLU A 1 172 ? -11.028 -4.570 5.742 1.00 92.50 172 GLU A CA 1
ATOM 1317 C C . GLU A 1 172 ? -11.110 -6.099 5.922 1.00 92.50 172 GLU A C 1
ATOM 1319 O O . GLU A 1 172 ? -12.203 -6.667 5.916 1.00 92.50 172 GLU A O 1
ATOM 1324 N N . ALA A 1 173 ? -9.967 -6.767 6.103 1.00 93.25 173 ALA A N 1
ATOM 1325 C CA . ALA A 1 173 ? -9.902 -8.219 6.230 1.00 93.25 173 ALA A CA 1
ATOM 1326 C C . ALA A 1 173 ? -10.370 -8.751 7.596 1.00 93.25 173 ALA A C 1
ATOM 1328 O O . ALA A 1 173 ? -11.010 -9.804 7.653 1.00 93.25 173 ALA A O 1
ATOM 1329 N N . TRP A 1 174 ? -10.031 -8.063 8.691 1.00 94.31 174 TRP A N 1
ATOM 1330 C CA . TRP A 1 174 ? -10.183 -8.589 10.059 1.00 94.31 174 TRP A CA 1
ATOM 1331 C C . TRP A 1 174 ? -10.991 -7.689 11.000 1.00 94.31 174 TRP A C 1
ATOM 1333 O O . TRP A 1 174 ? -11.351 -8.099 12.102 1.00 94.31 174 TRP A O 1
ATOM 1343 N N . GLY A 1 175 ? -11.279 -6.464 10.582 1.00 93.44 175 GLY A N 1
ATOM 1344 C CA . GLY A 1 175 ? -12.019 -5.469 11.339 1.00 93.44 175 GLY A CA 1
ATOM 1345 C C . GLY A 1 175 ? -13.509 -5.814 11.437 1.00 93.44 175 GLY A C 1
ATOM 1346 O O . GLY A 1 175 ? -14.126 -6.242 10.454 1.00 93.44 175 GLY A O 1
ATOM 1347 N N . PRO A 1 176 ? -14.133 -5.618 12.611 1.00 94.69 176 PRO A N 1
ATOM 1348 C CA . PRO A 1 176 ? -15.562 -5.839 12.759 1.00 94.69 176 PRO A CA 1
ATOM 1349 C C . PRO A 1 176 ? -16.348 -4.773 11.990 1.00 94.69 176 PRO A C 1
ATOM 1351 O O . PRO A 1 176 ? -16.035 -3.585 12.045 1.00 94.69 176 PRO A O 1
ATOM 1354 N N . GLN A 1 177 ? -17.425 -5.182 11.315 1.00 89.81 17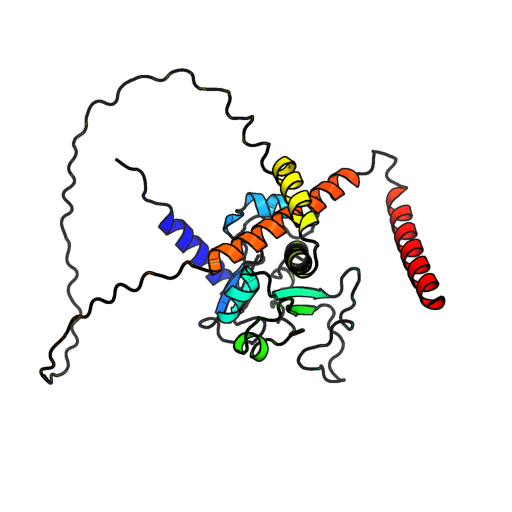7 GLN A N 1
ATOM 1355 C CA . GLN A 1 177 ? -18.174 -4.275 10.437 1.00 89.81 177 GLN A CA 1
ATOM 1356 C C . GLN A 1 177 ? -18.781 -3.063 11.165 1.00 89.81 177 GLN A C 1
ATOM 1358 O O . GLN A 1 177 ? -18.860 -1.965 10.615 1.00 89.81 177 GLN A O 1
ATOM 1363 N N . SER A 1 178 ? -19.151 -3.247 12.433 1.00 92.69 178 SER A N 1
ATOM 1364 C CA . SER A 1 178 ? -19.638 -2.180 13.310 1.00 92.69 178 SER A CA 1
ATOM 1365 C C . SER A 1 178 ? -18.592 -1.094 13.568 1.00 92.69 178 SER A C 1
ATOM 1367 O O . SER A 1 178 ? -18.948 0.079 13.667 1.00 92.69 178 SER A O 1
ATOM 1369 N N . PHE A 1 179 ? -17.308 -1.457 13.633 1.00 91.00 179 PHE A N 1
ATOM 1370 C CA . PHE A 1 179 ? -16.231 -0.493 13.834 1.00 91.00 179 PHE A CA 1
ATOM 1371 C C . PHE A 1 179 ? -16.077 0.440 12.633 1.00 91.00 179 PHE A C 1
ATOM 1373 O O . PHE A 1 179 ? -15.882 1.634 12.830 1.00 91.00 179 PHE A O 1
ATOM 1380 N N . PHE A 1 180 ? -16.236 -0.052 11.399 1.00 87.75 180 PHE A N 1
ATOM 1381 C CA . PHE A 1 180 ? -16.168 0.819 10.219 1.00 87.75 180 PHE A CA 1
ATOM 1382 C C . PHE A 1 180 ? -17.307 1.816 10.156 1.00 87.75 180 PHE A C 1
ATOM 1384 O O . PHE A 1 180 ? -17.078 2.969 9.807 1.00 87.75 180 PHE A O 1
ATOM 1391 N N . ALA A 1 181 ? -18.526 1.376 10.479 1.00 88.19 181 ALA A N 1
ATOM 1392 C CA . ALA A 1 181 ? -19.676 2.269 10.513 1.00 88.19 181 ALA A CA 1
ATOM 1393 C C . ALA A 1 181 ? -19.422 3.409 11.508 1.00 88.19 181 ALA A C 1
ATOM 1395 O O . ALA A 1 181 ? -19.525 4.578 11.144 1.00 88.19 181 ALA A O 1
ATOM 1396 N N . TYR A 1 182 ? -18.976 3.054 12.716 1.00 90.44 182 TYR A N 1
ATOM 1397 C CA . TYR A 1 182 ? -18.629 4.010 13.761 1.00 90.44 182 TYR A CA 1
ATOM 1398 C C . TYR A 1 182 ? -17.489 4.956 13.351 1.00 90.44 182 TYR A C 1
ATOM 1400 O O . TYR A 1 182 ? -17.626 6.177 13.426 1.00 90.44 182 TYR A O 1
ATOM 1408 N N . ALA A 1 183 ? -16.358 4.412 12.896 1.00 89.31 183 ALA A N 1
ATOM 1409 C CA . ALA A 1 183 ? -15.188 5.212 12.559 1.00 89.31 183 ALA A CA 1
ATOM 1410 C C . ALA A 1 183 ? -15.437 6.091 11.325 1.00 89.31 183 ALA A C 1
ATOM 1412 O O . ALA A 1 183 ? -15.048 7.254 11.309 1.00 89.31 183 ALA A O 1
ATOM 1413 N N . GLY A 1 184 ? -16.137 5.571 10.314 1.00 87.75 184 GLY A N 1
ATOM 1414 C CA . GLY A 1 184 ? -16.506 6.325 9.120 1.00 87.75 184 GLY A CA 1
ATOM 1415 C C . GLY A 1 184 ? -17.426 7.507 9.431 1.00 87.75 184 GLY A C 1
ATOM 1416 O O . GLY A 1 184 ? -17.236 8.587 8.876 1.00 87.75 184 GLY A O 1
ATOM 1417 N N . GLU A 1 185 ? -18.387 7.338 10.343 1.00 87.69 185 GLU A N 1
ATOM 1418 C CA . GLU A 1 185 ? -19.245 8.430 10.815 1.00 87.69 185 GLU A CA 1
ATOM 1419 C C . GLU A 1 185 ? -18.425 9.510 11.532 1.00 87.69 185 GLU A C 1
ATOM 1421 O O . GLU A 1 185 ? -18.458 10.676 11.134 1.00 87.69 185 GLU A O 1
ATOM 1426 N N . LYS A 1 186 ? -17.598 9.113 12.508 1.00 86.12 186 LYS A N 1
ATOM 1427 C CA . LYS A 1 186 ? -16.723 10.036 13.252 1.00 86.12 186 LYS A CA 1
ATOM 1428 C C . LYS A 1 186 ? -15.749 10.792 12.350 1.00 86.12 186 LYS A C 1
ATOM 1430 O O . LYS A 1 186 ? -15.419 11.953 12.608 1.00 86.12 186 LYS A O 1
ATOM 1435 N N . MET A 1 187 ? -15.306 10.160 11.267 1.00 84.44 187 MET A N 1
ATOM 1436 C CA . MET A 1 187 ? -14.377 10.783 10.335 1.00 84.44 187 MET A CA 1
ATOM 1437 C C . MET A 1 187 ? -15.004 11.763 9.372 1.00 84.44 187 MET A C 1
ATOM 1439 O O . MET A 1 187 ? -14.377 12.780 9.065 1.00 84.44 187 MET A O 1
ATOM 1443 N N . LYS A 1 188 ? -16.256 11.539 8.976 1.00 82.81 188 LYS A N 1
ATOM 1444 C CA . LYS A 1 188 ? -17.003 12.544 8.219 1.00 82.81 188 LYS A CA 1
ATOM 1445 C C . LYS A 1 188 ? -17.135 13.847 8.999 1.00 82.81 188 LYS A C 1
ATOM 1447 O O . LYS A 1 188 ? -16.867 14.907 8.442 1.00 82.81 188 LYS A O 1
ATOM 1452 N N . GLU A 1 189 ? -17.435 13.748 10.295 1.00 79.56 189 GLU A N 1
ATOM 1453 C CA . GLU A 1 189 ? -17.521 14.907 11.192 1.00 79.56 189 GLU A CA 1
ATOM 1454 C C . GLU A 1 189 ? -16.193 15.661 11.329 1.00 79.56 189 GLU A C 1
ATOM 1456 O O . GLU A 1 189 ? -16.200 16.867 11.548 1.00 79.56 189 GLU A O 1
ATOM 1461 N N . THR A 1 190 ? -15.059 14.966 11.217 1.00 76.25 190 THR A N 1
ATOM 1462 C CA . THR A 1 190 ? -13.742 15.570 11.457 1.00 76.25 190 THR A CA 1
ATOM 1463 C C . THR A 1 190 ? -13.130 16.172 10.194 1.00 76.25 190 THR A C 1
ATOM 1465 O O . THR A 1 190 ? -12.470 17.201 10.285 1.00 76.25 190 THR A O 1
ATOM 1468 N N . TYR A 1 191 ? -13.297 15.527 9.033 1.00 72.75 191 TYR A N 1
ATOM 1469 C CA . TYR A 1 191 ? -12.569 15.897 7.812 1.00 72.75 191 TYR A CA 1
ATOM 1470 C C . TYR A 1 191 ? -13.392 16.734 6.825 1.00 72.75 191 TYR A C 1
ATOM 1472 O O . TYR A 1 191 ? -12.830 17.574 6.133 1.00 72.75 191 TYR A O 1
ATOM 1480 N N . TYR A 1 192 ? -14.710 16.522 6.749 1.00 74.50 192 TYR A N 1
ATOM 1481 C CA . TYR A 1 192 ? -15.548 17.154 5.718 1.00 74.50 192 TYR A CA 1
ATOM 1482 C C . TYR A 1 192 ? -16.441 18.281 6.249 1.00 74.50 192 TYR A C 1
ATOM 1484 O O . TYR A 1 192 ? -17.011 19.023 5.458 1.00 74.50 192 TYR A O 1
ATOM 1492 N N . LYS A 1 193 ? -16.546 18.449 7.571 1.00 68.50 193 LYS A N 1
ATOM 1493 C CA . LYS A 1 193 ? -17.467 19.412 8.194 1.00 68.50 193 LYS A CA 1
ATOM 1494 C C . LYS A 1 193 ? -17.037 20.879 8.041 1.00 68.50 193 LYS A C 1
ATOM 1496 O O . LYS A 1 193 ? -17.854 21.763 8.229 1.00 68.50 193 LYS A O 1
ATOM 1501 N N . SER A 1 194 ? -15.779 21.139 7.683 1.00 59.00 194 SER A N 1
ATOM 1502 C CA . SER A 1 194 ? -15.229 22.499 7.582 1.00 59.00 194 SER A CA 1
ATOM 1503 C C . SER A 1 194 ? -15.520 23.212 6.259 1.00 59.00 194 SER A C 1
ATOM 1505 O O . SER A 1 194 ? -15.232 24.392 6.160 1.00 59.00 194 SER A O 1
ATOM 1507 N N . ALA A 1 195 ? -16.048 22.529 5.239 1.00 61.09 195 ALA A N 1
ATOM 1508 C CA . ALA A 1 195 ? -16.251 23.142 3.921 1.00 61.09 195 ALA A CA 1
ATOM 1509 C C . ALA A 1 195 ? -17.622 23.821 3.747 1.00 61.09 195 ALA A C 1
ATOM 1511 O O . ALA A 1 195 ? -17.821 24.526 2.764 1.00 61.09 195 ALA A O 1
ATOM 1512 N N . GLU A 1 196 ? -18.570 23.588 4.659 1.00 63.84 196 GLU A N 1
ATOM 1513 C CA . GLU A 1 196 ? -19.944 24.100 4.539 1.00 63.84 196 GLU A CA 1
ATOM 1514 C C . GLU A 1 196 ? -20.166 25.431 5.285 1.00 63.84 196 GLU A C 1
ATOM 1516 O O . GLU A 1 196 ? -21.103 26.142 4.942 1.00 63.84 196 GLU A O 1
ATOM 1521 N N . ASP A 1 197 ? -19.288 25.815 6.222 1.00 60.12 197 ASP A N 1
ATOM 1522 C CA . ASP A 1 197 ? -19.434 27.055 7.016 1.00 60.12 197 ASP A CA 1
ATOM 1523 C C . ASP A 1 197 ? -18.820 28.309 6.355 1.00 60.12 197 ASP A C 1
ATOM 1525 O O . ASP A 1 197 ? -19.121 29.427 6.765 1.00 60.12 197 ASP A O 1
ATOM 1529 N N . ASP A 1 198 ? -18.008 28.164 5.301 1.00 59.66 198 ASP A N 1
ATOM 1530 C CA . ASP A 1 198 ? -17.354 29.306 4.632 1.00 59.66 198 ASP A CA 1
ATOM 1531 C C . ASP A 1 198 ? -18.152 29.845 3.419 1.00 59.66 198 ASP A C 1
ATOM 1533 O O . ASP A 1 198 ? -17.675 30.714 2.692 1.00 59.66 198 ASP A O 1
ATOM 1537 N N . SER A 1 199 ? -19.372 29.343 3.179 1.00 61.16 199 SER A N 1
ATOM 1538 C CA . SER A 1 199 ? -20.225 29.710 2.032 1.00 61.16 199 SER A CA 1
ATOM 1539 C C . SER A 1 199 ? -21.463 30.538 2.427 1.00 61.16 199 SER A C 1
ATOM 1541 O O . SER A 1 199 ? -22.499 30.435 1.769 1.00 61.16 199 SER A O 1
ATOM 1543 N N . GLU A 1 200 ? -21.390 31.352 3.485 1.00 61.97 200 GLU A N 1
ATOM 1544 C CA . GLU A 1 200 ? -22.492 32.245 3.907 1.00 61.97 200 GLU A CA 1
ATOM 1545 C C . GLU A 1 200 ? -22.231 33.754 3.703 1.00 61.97 200 GLU A C 1
ATOM 1547 O O . GLU A 1 200 ? -23.019 34.576 4.163 1.00 61.97 200 GLU A O 1
ATOM 1552 N N . GLY A 1 201 ? -21.194 34.168 2.967 1.00 61.38 201 GLY A N 1
ATOM 1553 C CA . GLY A 1 201 ? -20.927 35.596 2.737 1.00 61.38 201 GLY A CA 1
ATOM 1554 C C . GLY A 1 201 ? -20.488 35.912 1.314 1.00 61.38 201 GLY A C 1
ATOM 1555 O O . GLY A 1 201 ? -19.327 35.698 0.996 1.00 61.38 201 GLY A O 1
ATOM 1556 N N . ASP A 1 202 ? -21.440 36.382 0.502 1.00 55.50 202 ASP A N 1
ATOM 1557 C CA . ASP A 1 202 ? -21.301 37.273 -0.677 1.00 55.50 202 ASP A CA 1
ATOM 1558 C C . ASP A 1 202 ? -22.258 36.879 -1.815 1.00 55.50 202 ASP A C 1
ATOM 1560 O O . ASP A 1 202 ? -21.893 36.730 -2.980 1.00 55.50 202 ASP A O 1
ATOM 1564 N N . ALA A 1 203 ? -23.535 36.726 -1.464 1.00 58.91 203 ALA A N 1
ATOM 1565 C CA . ALA A 1 203 ? -24.631 36.875 -2.411 1.00 58.91 203 ALA A CA 1
ATOM 1566 C C . ALA A 1 203 ? -25.200 38.296 -2.284 1.00 58.91 203 ALA A C 1
ATOM 1568 O O . ALA A 1 203 ? -26.352 38.466 -1.895 1.00 58.91 203 ALA A O 1
ATOM 1569 N N . GLU A 1 204 ? -24.388 39.309 -2.581 1.00 63.94 204 GLU A N 1
ATOM 1570 C CA . GLU A 1 204 ? -24.907 40.639 -2.900 1.00 63.94 204 GLU A CA 1
ATOM 1571 C C . GLU A 1 204 ? -24.509 41.001 -4.336 1.00 63.94 204 GLU A C 1
ATOM 1573 O O . GLU A 1 204 ? -23.336 41.146 -4.665 1.00 63.94 204 GLU A O 1
ATOM 1578 N N . ASP A 1 205 ? -25.548 41.062 -5.172 1.00 59.50 205 ASP A N 1
ATOM 1579 C CA . ASP A 1 205 ? -25.729 41.961 -6.310 1.00 59.50 205 ASP A CA 1
ATOM 1580 C C . ASP A 1 205 ? -24.633 42.071 -7.380 1.00 59.50 205 ASP A C 1
ATOM 1582 O O . ASP A 1 205 ? -23.780 42.941 -7.322 1.00 59.50 205 ASP A O 1
ATOM 1586 N N . GLU A 1 206 ? -24.808 41.335 -8.481 1.00 58.69 206 GLU A N 1
ATOM 1587 C CA . GLU A 1 206 ? -24.541 41.866 -9.829 1.00 58.69 206 GLU A CA 1
ATOM 1588 C C . GLU A 1 206 ? -25.581 41.275 -10.795 1.00 58.69 206 GLU A C 1
ATOM 1590 O O . GLU A 1 206 ? -25.376 40.276 -11.491 1.00 58.69 206 GLU A O 1
ATOM 1595 N N . ALA A 1 207 ? -26.764 41.884 -10.781 1.00 64.56 207 ALA A N 1
ATOM 1596 C CA . ALA A 1 207 ? -27.689 41.821 -11.894 1.00 64.56 207 ALA A CA 1
ATOM 1597 C C . ALA A 1 207 ? -27.285 42.908 -12.895 1.00 64.56 207 ALA A C 1
ATOM 1599 O O . ALA A 1 207 ? -27.653 44.054 -12.680 1.00 64.56 207 ALA A O 1
ATOM 1600 N N . ASP A 1 208 ? -26.575 42.571 -13.978 1.00 55.16 208 ASP A N 1
ATOM 1601 C CA . ASP A 1 208 ? -26.832 43.218 -15.270 1.00 55.16 208 ASP A CA 1
ATOM 1602 C C . ASP A 1 208 ? -26.095 42.603 -16.476 1.00 55.16 208 ASP A C 1
ATOM 1604 O O . ASP A 1 208 ? -24.903 42.313 -16.454 1.00 55.16 208 ASP A O 1
ATOM 1608 N N . ASN A 1 209 ? -26.860 42.517 -17.567 1.00 55.12 209 ASN A N 1
ATOM 1609 C CA . ASN A 1 209 ? -26.465 42.577 -18.979 1.00 55.12 209 ASN A CA 1
ATOM 1610 C C . ASN A 1 209 ? -25.505 41.536 -19.580 1.00 55.12 209 ASN A C 1
ATOM 1612 O O . ASN A 1 209 ? -24.290 41.713 -19.621 1.00 55.12 209 ASN A O 1
ATOM 1616 N N . VAL A 1 210 ? -26.094 40.572 -20.303 1.00 50.81 210 VAL A N 1
ATOM 1617 C CA . VAL A 1 210 ? -25.481 40.024 -21.525 1.00 50.81 210 VAL A CA 1
ATOM 1618 C C . VAL A 1 210 ? -26.520 40.020 -22.651 1.00 50.81 210 VAL A C 1
ATOM 1620 O O . VAL A 1 210 ? -27.291 39.072 -22.815 1.00 50.81 210 VAL A O 1
ATOM 1623 N N . GLU A 1 211 ? -26.539 41.103 -23.429 1.00 58.91 211 GLU A N 1
ATOM 1624 C CA . GLU A 1 211 ? -27.088 41.092 -24.784 1.00 58.91 211 GLU A CA 1
ATOM 1625 C C . GLU A 1 211 ? -26.085 40.432 -25.744 1.00 58.91 211 GLU A C 1
ATOM 1627 O O . GLU A 1 211 ? -24.911 40.785 -25.774 1.00 58.91 211 GLU A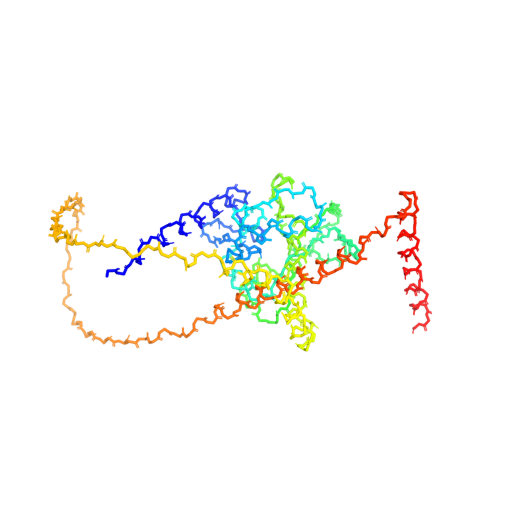 O 1
ATOM 1632 N N . GLY A 1 212 ? -26.599 39.465 -26.509 1.00 51.97 212 GLY A N 1
ATOM 1633 C CA . GLY A 1 212 ? -26.239 39.101 -27.883 1.00 51.97 212 GLY A CA 1
ATOM 1634 C C . GLY A 1 212 ? -24.771 39.034 -28.313 1.00 51.97 212 GLY A C 1
ATOM 1635 O O . GLY A 1 212 ? -24.168 40.055 -28.611 1.00 51.97 212 GLY A O 1
ATOM 1636 N N . ASP A 1 213 ? -24.301 37.822 -28.626 1.00 53.34 213 ASP A N 1
ATOM 1637 C CA . ASP A 1 213 ? -23.562 37.641 -29.879 1.00 53.34 213 ASP A CA 1
ATOM 1638 C C . ASP A 1 213 ? -23.785 36.242 -30.472 1.00 53.34 213 ASP A C 1
ATOM 1640 O O . ASP A 1 213 ? -23.549 35.209 -29.842 1.00 53.34 213 ASP A O 1
ATOM 1644 N N . ALA A 1 214 ? -24.300 36.232 -31.698 1.00 53.59 214 ALA A N 1
ATOM 1645 C CA . ALA A 1 214 ? -24.581 35.059 -32.507 1.00 53.59 214 ALA A CA 1
ATOM 1646 C C . ALA A 1 214 ? -23.445 34.895 -33.527 1.00 53.59 214 ALA A C 1
ATOM 1648 O O . ALA A 1 214 ? -23.614 35.165 -34.713 1.00 53.59 214 ALA A O 1
ATOM 1649 N N . GLY A 1 215 ? -22.279 34.454 -33.056 1.00 48.97 215 GLY A N 1
ATOM 1650 C CA . GLY A 1 215 ? -21.136 34.116 -33.903 1.00 48.97 215 GLY A CA 1
ATOM 1651 C C . GLY A 1 215 ? -21.136 32.633 -34.264 1.00 48.97 215 GLY A C 1
ATOM 1652 O O . GLY A 1 215 ? -20.669 31.799 -33.490 1.00 48.97 215 GLY A O 1
ATOM 1653 N N . GLY A 1 216 ? -21.679 32.294 -35.434 1.00 51.66 216 GLY A N 1
ATOM 1654 C CA . GLY A 1 216 ? -21.501 30.977 -36.040 1.00 51.66 216 GLY A CA 1
ATOM 1655 C C . GLY A 1 216 ? -20.043 30.776 -36.444 1.00 51.66 216 GLY A C 1
ATOM 1656 O O . GLY A 1 216 ? -19.501 31.594 -37.178 1.00 51.66 216 GLY A O 1
ATOM 1657 N N . ASN A 1 217 ? -19.427 29.685 -35.985 1.00 45.91 217 ASN A N 1
ATOM 1658 C CA . ASN A 1 217 ? -18.162 29.214 -36.536 1.00 45.91 217 ASN A CA 1
ATOM 1659 C C . ASN A 1 217 ? -18.390 27.881 -37.248 1.00 45.91 217 ASN A C 1
ATOM 1661 O O . ASN A 1 217 ? -18.537 26.817 -36.643 1.00 45.91 217 ASN A O 1
ATOM 1665 N N . GLU A 1 218 ? -18.473 28.029 -38.562 1.00 50.22 218 GLU A N 1
ATOM 1666 C CA . GLU A 1 218 ? -18.290 27.047 -39.616 1.00 50.22 218 GLU A CA 1
ATOM 1667 C C . GLU A 1 218 ? -16.925 26.368 -39.409 1.00 50.22 218 GLU A C 1
ATOM 1669 O O . GLU A 1 218 ? -15.889 27.030 -39.360 1.00 50.22 218 GLU A O 1
ATOM 1674 N N . TYR A 1 219 ? -16.925 25.055 -39.166 1.00 47.78 219 TYR A N 1
ATOM 1675 C CA . TYR A 1 219 ? -15.697 24.265 -39.090 1.00 47.78 219 TYR A CA 1
ATOM 1676 C C . TYR A 1 219 ? -15.484 23.633 -40.461 1.00 47.78 219 TYR A C 1
ATOM 1678 O O . TYR A 1 219 ? -16.102 22.615 -40.784 1.00 47.78 219 TYR A O 1
ATOM 1686 N N . ASP A 1 220 ? -14.636 24.278 -41.257 1.00 44.62 220 ASP A N 1
ATOM 1687 C CA . ASP A 1 220 ? -14.094 23.713 -42.482 1.00 44.62 220 ASP A CA 1
ATOM 1688 C C . ASP A 1 220 ? -13.206 22.512 -42.155 1.00 44.62 220 ASP A C 1
ATOM 1690 O O . ASP A 1 220 ? -12.406 22.510 -41.213 1.00 44.62 220 ASP A O 1
ATOM 1694 N N . GLY A 1 221 ? -13.410 21.456 -42.936 1.00 44.69 221 GLY A N 1
ATOM 1695 C CA . GLY A 1 221 ? -12.560 20.285 -42.938 1.00 44.69 221 GLY A CA 1
ATOM 1696 C C . GLY A 1 221 ? -11.223 20.597 -43.593 1.00 44.69 221 GLY A C 1
ATOM 1697 O O . GLY A 1 221 ? -11.167 21.269 -44.618 1.00 44.69 221 GLY A O 1
ATOM 1698 N N . GLU A 1 222 ? -10.160 20.032 -43.034 1.00 53.75 222 GLU A N 1
ATOM 1699 C CA . GLU A 1 222 ? -8.951 19.773 -43.798 1.00 53.75 222 GLU A CA 1
ATOM 1700 C C . GLU A 1 222 ? -8.592 18.297 -43.685 1.00 53.75 222 GLU A C 1
ATOM 1702 O O . GLU A 1 222 ? -8.352 17.729 -42.613 1.00 53.75 222 GLU A O 1
ATOM 1707 N N . ASP A 1 223 ? -8.634 17.700 -44.866 1.00 42.06 223 ASP A N 1
ATOM 1708 C CA . ASP A 1 223 ? -8.220 16.368 -45.224 1.00 42.06 223 ASP A CA 1
ATOM 1709 C C . ASP A 1 223 ? -6.730 16.150 -44.929 1.00 42.06 223 ASP A C 1
ATOM 1711 O O . ASP A 1 223 ? -5.883 17.003 -45.181 1.00 42.06 223 ASP A O 1
ATOM 1715 N N . ASN A 1 224 ? -6.394 14.953 -44.451 1.00 46.53 224 ASN A N 1
ATOM 1716 C CA . ASN A 1 224 ? -5.045 14.403 -44.564 1.00 46.53 224 ASN A CA 1
ATOM 1717 C C . ASN A 1 224 ? -5.136 12.983 -45.146 1.00 46.53 224 ASN A C 1
ATOM 1719 O O . ASN A 1 224 ? -5.055 11.976 -44.439 1.00 46.53 224 ASN A O 1
ATOM 1723 N N . GLU A 1 225 ? -5.330 12.928 -46.465 1.00 48.75 225 GLU A N 1
ATOM 1724 C CA . GLU A 1 225 ? -4.634 11.990 -47.361 1.00 48.75 225 GLU A CA 1
ATOM 1725 C C . GLU A 1 225 ? -3.113 12.280 -47.288 1.00 48.75 225 GLU A C 1
ATOM 1727 O O . GLU A 1 225 ? -2.715 13.394 -46.986 1.00 48.75 225 GLU A O 1
ATOM 1732 N N . ALA A 1 226 ? -2.134 11.416 -47.537 1.00 38.41 226 ALA A N 1
ATOM 1733 C CA . ALA A 1 226 ? -2.044 10.043 -47.991 1.00 38.41 226 ALA A CA 1
ATOM 1734 C C . ALA A 1 226 ? -0.721 9.465 -47.447 1.00 38.41 226 ALA A C 1
ATOM 1736 O O . ALA A 1 226 ? 0.292 10.159 -47.352 1.00 38.41 226 ALA A O 1
ATOM 1737 N N . SER A 1 227 ? -0.685 8.159 -47.199 1.00 52.22 227 SER A N 1
ATOM 1738 C CA . SER A 1 227 ? 0.521 7.372 -47.460 1.00 52.22 227 SER A CA 1
ATOM 1739 C C . SER A 1 227 ? 0.082 5.982 -47.883 1.00 52.22 227 SER A C 1
ATOM 1741 O O . SER A 1 227 ? -0.255 5.118 -47.074 1.00 52.22 227 SER A O 1
ATOM 1743 N N . GLU A 1 228 ? 0.018 5.823 -49.198 1.00 46.47 228 GLU A N 1
ATOM 1744 C CA . GLU A 1 228 ? -0.145 4.553 -49.875 1.00 46.47 228 GLU A CA 1
ATOM 1745 C C . GLU A 1 228 ? 1.150 3.737 -49.778 1.00 46.47 228 GLU A C 1
ATOM 1747 O O . GLU A 1 228 ? 2.237 4.210 -50.108 1.00 46.47 228 GLU A O 1
ATOM 1752 N N . ALA A 1 229 ? 1.012 2.463 -49.423 1.00 48.78 229 ALA A N 1
ATOM 1753 C CA . ALA A 1 229 ? 1.869 1.406 -49.939 1.00 48.78 229 ALA A CA 1
ATOM 1754 C C . ALA A 1 229 ? 0.972 0.209 -50.266 1.00 48.78 229 ALA A C 1
ATOM 1756 O O . ALA A 1 229 ? 0.569 -0.567 -49.401 1.00 48.78 229 ALA A O 1
ATOM 1757 N N . SER A 1 230 ? 0.621 0.115 -51.546 1.00 48.56 230 SER A N 1
ATOM 1758 C CA . SER A 1 230 ? -0.080 -1.012 -52.150 1.00 48.56 230 SER A CA 1
ATOM 1759 C C . SER A 1 230 ? 0.749 -2.295 -52.067 1.00 48.56 230 SER A C 1
ATOM 1761 O O . SER A 1 230 ? 1.934 -2.288 -52.384 1.00 48.56 230 SER A O 1
ATOM 1763 N N . THR A 1 231 ? 0.104 -3.427 -51.778 1.00 43.62 231 THR A N 1
ATOM 1764 C CA . THR A 1 231 ? 0.347 -4.676 -52.522 1.00 43.62 231 THR A CA 1
ATOM 1765 C C . THR A 1 231 ? -0.837 -5.645 -52.414 1.00 43.62 231 THR A C 1
ATOM 1767 O O . THR A 1 231 ? -1.130 -6.196 -51.363 1.00 43.62 231 THR A O 1
ATOM 1770 N N . SER A 1 232 ? -1.438 -5.881 -53.583 1.00 53.78 232 SER A N 1
ATOM 1771 C CA . SER A 1 232 ? -1.991 -7.143 -54.095 1.00 53.78 232 SER A CA 1
ATOM 1772 C C . SER A 1 232 ? -3.258 -7.765 -53.482 1.00 53.78 232 SER A C 1
ATOM 1774 O O . SER A 1 232 ? -3.298 -8.267 -52.366 1.00 53.78 232 SER A O 1
ATOM 1776 N N . ALA A 1 233 ? -4.264 -7.837 -54.355 1.00 44.41 233 ALA A N 1
ATOM 1777 C CA . ALA A 1 233 ? -5.599 -8.400 -54.214 1.00 44.41 233 ALA A CA 1
ATOM 1778 C C . ALA A 1 233 ? -5.681 -9.933 -54.066 1.00 44.41 233 ALA A C 1
ATOM 1780 O O . ALA A 1 233 ? -4.923 -10.659 -54.703 1.00 44.41 233 ALA A O 1
ATOM 1781 N N . GLN A 1 234 ? -6.741 -10.395 -53.384 1.00 53.12 234 GLN A N 1
ATOM 1782 C CA . GLN A 1 234 ? -7.663 -11.447 -53.856 1.00 53.12 234 GLN A CA 1
ATOM 1783 C C . GLN A 1 234 ? -9.072 -11.230 -53.252 1.00 53.12 234 GLN A C 1
ATOM 1785 O O . GLN A 1 234 ? -9.165 -10.954 -52.055 1.00 53.12 234 GLN A O 1
ATOM 1790 N N . PRO A 1 235 ? -10.177 -11.369 -54.018 1.00 50.56 235 PRO A N 1
ATOM 1791 C CA . PRO A 1 235 ? -11.533 -11.269 -53.488 1.00 50.56 235 PRO A CA 1
ATOM 1792 C C . PRO A 1 235 ? -12.162 -12.656 -53.285 1.00 50.56 235 PRO A C 1
ATOM 1794 O O . PRO A 1 235 ? -12.195 -13.474 -54.201 1.00 50.56 235 PRO A O 1
ATOM 1797 N N . THR A 1 236 ? -12.752 -12.901 -52.113 1.00 50.75 236 THR A N 1
ATOM 1798 C CA . THR A 1 236 ? -13.795 -13.926 -51.961 1.00 50.75 236 THR A CA 1
ATOM 1799 C C . THR A 1 236 ? -15.015 -13.319 -51.277 1.00 50.75 236 THR A C 1
ATOM 1801 O O . THR A 1 236 ? -14.931 -12.676 -50.232 1.00 50.75 236 THR A O 1
ATOM 1804 N N . HIS A 1 237 ? -16.159 -13.468 -51.944 1.00 47.31 237 HIS A N 1
ATOM 1805 C CA . HIS A 1 237 ? -17.482 -13.100 -51.461 1.00 47.31 237 HIS A CA 1
ATOM 1806 C C . HIS A 1 237 ? -17.853 -13.912 -50.214 1.00 47.31 237 HIS A C 1
ATOM 1808 O O . HIS A 1 237 ? -17.872 -15.139 -50.253 1.00 47.31 237 HIS A O 1
ATOM 1814 N N . GLY A 1 238 ? -18.231 -13.219 -49.140 1.00 38.81 238 GLY A N 1
ATOM 1815 C CA . GLY A 1 238 ? -18.814 -13.813 -47.941 1.00 38.81 238 GLY A CA 1
ATOM 1816 C C . GLY A 1 238 ? -19.826 -12.858 -47.314 1.00 38.81 238 GLY A C 1
ATOM 1817 O O . GLY A 1 238 ? -19.487 -11.746 -46.919 1.00 38.81 238 GLY A O 1
ATOM 1818 N N . HIS A 1 239 ? -21.085 -13.286 -47.275 1.00 43.06 239 HIS A N 1
ATOM 1819 C CA . HIS A 1 239 ? -22.240 -12.556 -46.758 1.00 43.06 239 HIS A CA 1
ATOM 1820 C C . HIS A 1 239 ? -22.068 -12.131 -45.287 1.00 43.06 239 HIS A C 1
ATOM 1822 O O . HIS A 1 239 ? -21.912 -12.970 -44.404 1.00 43.06 239 HIS A O 1
ATOM 1828 N N . ASN A 1 240 ? -22.186 -10.828 -45.011 1.00 37.97 240 ASN A N 1
ATOM 1829 C CA . ASN A 1 240 ? -22.179 -10.273 -43.655 1.00 37.97 240 ASN A CA 1
ATOM 1830 C C . ASN A 1 240 ? -23.603 -10.167 -43.082 1.00 37.97 240 ASN A C 1
ATOM 1832 O O . ASN A 1 240 ? -24.307 -9.179 -43.297 1.00 37.97 240 ASN A O 1
ATOM 1836 N N . LEU A 1 241 ? -24.004 -11.162 -42.288 1.00 46.44 241 LEU A N 1
ATOM 1837 C CA . LEU A 1 241 ? -25.117 -11.053 -41.341 1.00 46.44 241 LEU A CA 1
ATOM 1838 C C . LEU A 1 241 ? -24.655 -10.236 -40.124 1.00 46.44 241 LEU A C 1
ATOM 1840 O O . LEU A 1 241 ? -24.025 -10.747 -39.199 1.00 46.44 241 LEU A O 1
ATOM 1844 N N . ARG A 1 242 ? -24.968 -8.936 -40.124 1.00 41.69 242 ARG A N 1
ATOM 1845 C CA . ARG A 1 242 ? -24.786 -8.040 -38.972 1.00 41.69 242 ARG A CA 1
ATOM 1846 C C . ARG A 1 242 ? -25.812 -8.369 -37.879 1.00 41.69 242 ARG A C 1
ATOM 1848 O O . ARG A 1 242 ? -26.836 -7.701 -37.757 1.00 41.69 242 ARG A O 1
ATOM 1855 N N . HIS A 1 243 ? -25.516 -9.357 -37.035 1.00 39.84 243 HIS A N 1
ATOM 1856 C CA . HIS A 1 243 ? -26.179 -9.484 -35.737 1.00 39.84 243 HIS A CA 1
ATOM 1857 C C . HIS A 1 243 ? -25.574 -8.476 -34.754 1.00 39.84 243 HIS A C 1
ATOM 1859 O O . HIS A 1 243 ? -24.504 -8.672 -34.178 1.00 39.84 243 HIS A O 1
ATOM 1865 N N . ARG A 1 244 ? -26.273 -7.351 -34.581 1.00 41.69 244 ARG A N 1
ATOM 1866 C CA . ARG A 1 244 ? -25.992 -6.332 -33.566 1.00 41.69 244 ARG A CA 1
ATOM 1867 C C . ARG A 1 244 ? -26.403 -6.884 -32.193 1.00 41.69 244 ARG A C 1
ATOM 1869 O O . ARG A 1 244 ? -27.489 -6.601 -31.702 1.00 41.69 244 ARG A O 1
ATOM 1876 N N . ASN A 1 245 ? -25.540 -7.692 -31.578 1.00 38.25 245 ASN A N 1
ATOM 1877 C CA . ASN A 1 245 ? -25.670 -8.034 -30.163 1.00 38.25 245 ASN A CA 1
ATOM 1878 C C . ASN A 1 245 ? -25.280 -6.805 -29.339 1.00 38.25 245 ASN A C 1
ATOM 1880 O O . ASN A 1 245 ? -24.102 -6.515 -29.131 1.00 38.25 245 ASN A O 1
ATOM 1884 N N . THR A 1 246 ? -26.280 -6.056 -28.883 1.00 40.84 246 THR A N 1
ATOM 1885 C CA . THR A 1 246 ? -26.142 -5.030 -27.850 1.00 40.84 246 THR A CA 1
ATOM 1886 C C . THR A 1 246 ? -25.842 -5.709 -26.515 1.00 40.84 246 THR A C 1
ATOM 1888 O O . THR A 1 246 ? -26.709 -5.906 -25.667 1.00 40.84 246 THR A O 1
ATOM 1891 N N . VAL A 1 247 ? -24.580 -6.097 -26.325 1.00 43.94 247 VAL A N 1
ATOM 1892 C CA . VAL A 1 247 ? -24.065 -6.530 -25.026 1.00 43.94 247 VAL A CA 1
ATOM 1893 C C . VAL A 1 247 ? -24.138 -5.325 -24.092 1.00 43.94 247 VAL A C 1
ATOM 1895 O O . VAL A 1 247 ? -23.338 -4.395 -24.188 1.00 43.94 247 VAL A O 1
ATOM 1898 N N . ARG A 1 248 ? -25.135 -5.312 -23.201 1.00 41.75 248 ARG A N 1
ATOM 1899 C CA . ARG A 1 248 ? -25.180 -4.366 -22.082 1.00 41.75 248 ARG A CA 1
ATOM 1900 C C . ARG A 1 248 ? -23.881 -4.530 -21.281 1.00 41.75 248 ARG A C 1
ATOM 1902 O O . ARG A 1 248 ? -23.615 -5.643 -20.824 1.00 41.75 248 ARG A O 1
ATOM 1909 N N . PRO A 1 249 ? -23.070 -3.474 -21.099 1.00 46.56 249 PRO A N 1
ATOM 1910 C CA . PRO A 1 249 ? -21.859 -3.578 -20.302 1.00 46.56 249 PRO A CA 1
ATOM 1911 C C . PRO A 1 249 ? -22.257 -3.937 -18.871 1.00 46.56 249 PRO A C 1
ATOM 1913 O O . PRO A 1 249 ? -23.032 -3.222 -18.233 1.00 46.56 249 PRO A O 1
ATOM 1916 N N . ALA A 1 250 ? -21.754 -5.071 -18.382 1.00 46.28 250 ALA A N 1
ATOM 1917 C CA . ALA A 1 250 ? -21.964 -5.486 -17.005 1.00 46.28 250 ALA A CA 1
ATOM 1918 C C . ALA A 1 250 ? -21.521 -4.360 -16.047 1.00 46.28 250 ALA A C 1
ATOM 1920 O O . ALA A 1 250 ? -20.518 -3.683 -16.317 1.00 46.28 250 ALA A O 1
ATOM 1921 N N . PRO A 1 251 ? -22.243 -4.131 -14.935 1.00 48.12 251 PRO A N 1
ATOM 1922 C CA . PRO A 1 251 ? -21.864 -3.124 -13.955 1.00 48.12 251 PRO A CA 1
ATOM 1923 C C . PRO A 1 251 ? -20.420 -3.363 -13.497 1.00 48.12 251 PRO A C 1
ATOM 1925 O O . PRO A 1 251 ? -20.053 -4.458 -13.071 1.00 48.12 251 PRO A O 1
ATOM 1928 N N . ARG A 1 252 ? -19.578 -2.331 -13.638 1.00 57.19 252 ARG A N 1
ATOM 1929 C CA . ARG A 1 252 ? -18.128 -2.381 -13.396 1.00 57.19 252 ARG A CA 1
ATOM 1930 C C . ARG A 1 252 ? -17.836 -2.676 -11.920 1.00 57.19 252 ARG A C 1
ATOM 1932 O O . ARG A 1 252 ? -17.673 -1.748 -11.129 1.00 57.19 252 ARG A O 1
ATOM 1939 N N . ALA A 1 253 ? -17.716 -3.954 -11.563 1.00 61.25 253 ALA A N 1
ATOM 1940 C CA . ALA A 1 253 ? -17.393 -4.421 -10.211 1.00 61.25 253 ALA A CA 1
ATOM 1941 C C . ALA A 1 253 ? -16.149 -3.736 -9.602 1.00 61.25 253 ALA A C 1
ATOM 1943 O O . ALA A 1 253 ? -16.084 -3.547 -8.390 1.00 61.25 253 ALA A O 1
ATOM 1944 N N . GLY A 1 254 ? -15.203 -3.285 -10.437 1.00 61.56 254 GLY A N 1
ATOM 1945 C CA . GLY A 1 254 ? -13.996 -2.575 -9.998 1.00 61.56 254 GLY A CA 1
ATOM 1946 C C . GLY A 1 254 ? -14.258 -1.257 -9.259 1.00 61.56 254 GLY A C 1
ATOM 1947 O O . GLY A 1 254 ? -13.600 -0.991 -8.260 1.00 61.56 254 GLY A O 1
ATOM 1948 N N . ARG A 1 255 ? -15.268 -0.467 -9.661 1.00 66.94 255 ARG A N 1
ATOM 1949 C CA . ARG A 1 255 ? -15.522 0.850 -9.036 1.00 66.94 255 ARG A CA 1
ATOM 1950 C C . ARG A 1 255 ? -16.001 0.747 -7.590 1.00 66.94 255 ARG A C 1
ATOM 1952 O O . ARG A 1 255 ? -15.766 1.658 -6.808 1.00 66.94 255 ARG A O 1
ATOM 1959 N N . ARG A 1 256 ? -16.700 -0.335 -7.231 1.00 71.62 256 ARG A N 1
ATOM 1960 C CA . ARG A 1 256 ? -17.189 -0.532 -5.857 1.00 71.62 256 ARG A CA 1
ATOM 1961 C C . ARG A 1 256 ? -16.043 -0.831 -4.897 1.00 71.62 256 ARG A C 1
ATOM 1963 O O . ARG A 1 256 ? -16.098 -0.417 -3.749 1.00 71.62 256 ARG A O 1
ATOM 1970 N N . ALA A 1 257 ? -15.044 -1.563 -5.365 1.00 72.44 257 ALA A N 1
ATOM 1971 C CA . ALA A 1 257 ? -13.961 -2.024 -4.519 1.00 72.44 257 ALA A CA 1
ATOM 1972 C C . ALA A 1 257 ? -12.887 -0.945 -4.305 1.00 72.44 257 ALA A C 1
ATOM 1974 O O . ALA A 1 257 ? -12.457 -0.757 -3.177 1.00 72.44 257 ALA A O 1
ATOM 1975 N N . GLU A 1 258 ? -12.569 -0.152 -5.334 1.00 74.25 258 GLU A N 1
ATOM 1976 C CA . GLU A 1 258 ? -11.681 1.014 -5.185 1.00 74.25 258 GLU A CA 1
ATOM 1977 C C . GLU A 1 258 ? -12.241 2.038 -4.184 1.00 74.25 258 GLU A C 1
ATOM 1979 O O . GLU A 1 258 ? -11.503 2.583 -3.365 1.00 74.25 258 GLU A O 1
ATOM 1984 N N . ARG A 1 259 ? -13.569 2.232 -4.183 1.00 79.94 259 ARG A N 1
ATOM 1985 C CA . ARG A 1 259 ? -14.249 3.050 -3.168 1.00 79.94 259 ARG A CA 1
ATOM 1986 C C . ARG A 1 259 ? -14.016 2.520 -1.754 1.00 79.94 259 ARG A C 1
ATOM 1988 O O . ARG A 1 259 ? -13.704 3.312 -0.881 1.00 79.94 259 ARG A O 1
ATOM 1995 N N . ARG A 1 260 ? -14.072 1.198 -1.549 1.00 85.00 260 ARG A N 1
ATOM 1996 C CA . ARG A 1 260 ? -13.847 0.599 -0.223 1.00 85.00 260 ARG A CA 1
ATOM 1997 C C . ARG A 1 260 ? -12.454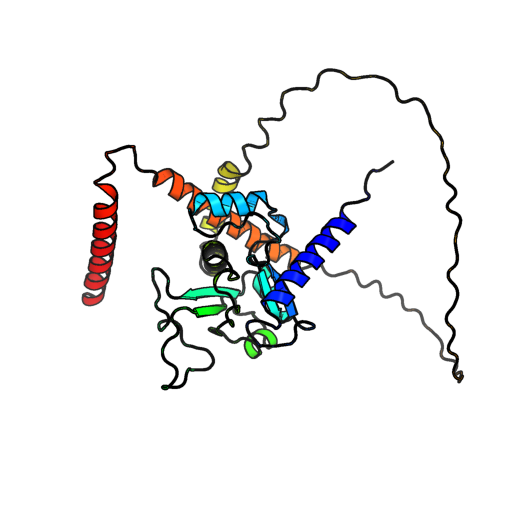 0.882 0.319 1.00 85.00 260 ARG A C 1
ATOM 1999 O O . ARG A 1 260 ? -12.346 1.298 1.463 1.00 85.00 260 ARG A O 1
ATOM 2006 N N . LEU A 1 261 ? -11.401 0.708 -0.484 1.00 87.69 261 LEU A N 1
ATOM 2007 C CA . LEU A 1 261 ? -10.046 1.039 -0.027 1.00 87.69 261 LEU A CA 1
ATOM 2008 C C . LEU A 1 261 ? -9.931 2.532 0.314 1.00 87.69 261 LEU A C 1
ATOM 2010 O O . LEU A 1 261 ? -9.334 2.885 1.326 1.00 87.69 261 LEU A O 1
ATOM 2014 N N . GLY A 1 262 ? -10.539 3.401 -0.498 1.00 87.94 262 GLY A N 1
ATOM 2015 C CA . GLY A 1 262 ? -10.608 4.834 -0.221 1.00 87.94 262 GLY A CA 1
ATOM 2016 C C . GLY A 1 262 ? -11.313 5.171 1.096 1.00 87.94 262 GLY A C 1
ATOM 2017 O O . GLY A 1 262 ? -10.827 6.036 1.821 1.00 87.94 262 GLY A O 1
ATOM 2018 N N . ASP A 1 263 ? -12.411 4.487 1.415 1.00 90.00 263 ASP A N 1
ATOM 2019 C CA . ASP A 1 263 ? -13.147 4.660 2.673 1.00 90.00 263 ASP A CA 1
ATOM 2020 C C . ASP A 1 263 ? -12.311 4.164 3.872 1.00 90.00 263 ASP A C 1
ATOM 2022 O O . ASP A 1 263 ? -12.254 4.816 4.915 1.00 90.00 263 ASP A O 1
ATOM 2026 N N . MET A 1 264 ? -11.591 3.045 3.716 1.00 91.62 264 MET A N 1
ATOM 2027 C CA . MET A 1 264 ? -10.717 2.507 4.768 1.00 91.62 264 MET A CA 1
ATOM 2028 C C . MET A 1 264 ? -9.475 3.354 5.016 1.00 91.62 264 MET A C 1
ATOM 2030 O O . MET A 1 264 ? -8.978 3.403 6.142 1.00 91.62 264 MET A O 1
ATOM 2034 N N . LEU A 1 265 ? -8.965 4.028 3.989 1.00 92.06 265 LEU A N 1
ATOM 2035 C CA . LEU A 1 265 ? -7.884 4.996 4.146 1.00 92.06 265 LEU A CA 1
ATOM 2036 C C . LEU A 1 265 ? -8.341 6.203 4.973 1.00 92.06 265 LEU A C 1
ATOM 2038 O O . LEU A 1 265 ? -7.602 6.617 5.865 1.00 92.06 265 LEU A O 1
ATOM 2042 N N . ASP A 1 266 ? -9.563 6.699 4.754 1.00 91.75 266 ASP A N 1
ATOM 2043 C CA . ASP A 1 266 ? -10.121 7.807 5.543 1.00 91.75 266 ASP A CA 1
ATOM 2044 C C . ASP A 1 266 ? -10.284 7.422 7.017 1.00 91.75 266 ASP A C 1
ATOM 2046 O O . ASP A 1 266 ? -9.949 8.206 7.906 1.00 91.75 266 ASP A O 1
ATOM 2050 N N . VAL A 1 267 ? -10.747 6.195 7.287 1.00 92.31 267 VAL A N 1
ATOM 2051 C CA . VAL A 1 267 ? -10.848 5.656 8.651 1.00 92.31 267 VAL A CA 1
ATOM 2052 C C . VAL A 1 267 ? -9.475 5.602 9.324 1.00 92.31 267 VAL A C 1
ATOM 2054 O O . VAL A 1 267 ? -9.329 6.079 10.449 1.00 92.31 267 VAL A O 1
ATOM 2057 N N . VAL A 1 268 ? -8.459 5.056 8.650 1.00 92.31 268 VAL A N 1
ATOM 2058 C CA . VAL A 1 268 ? -7.104 4.927 9.212 1.00 92.31 268 VAL A CA 1
ATOM 2059 C C . VAL A 1 268 ? -6.466 6.292 9.460 1.00 92.31 268 VAL A C 1
ATOM 2061 O O . VAL A 1 268 ? -6.008 6.550 10.575 1.00 92.31 268 VAL A O 1
ATOM 2064 N N . LEU A 1 269 ? -6.482 7.182 8.462 1.00 89.88 269 LEU A N 1
ATOM 2065 C CA . LEU A 1 269 ? -5.982 8.553 8.606 1.00 89.88 269 LEU A CA 1
ATOM 2066 C C . LEU A 1 269 ? -6.693 9.260 9.761 1.00 89.88 269 LEU A C 1
ATOM 2068 O O . LEU A 1 269 ? -6.087 9.960 10.568 1.00 89.88 269 LEU A O 1
ATOM 2072 N N . GLY A 1 270 ? -7.987 9.022 9.871 1.00 88.81 270 GLY A N 1
ATOM 2073 C CA . GLY A 1 270 ? -8.815 9.560 10.911 1.00 88.81 270 GLY A CA 1
ATOM 2074 C C . GLY A 1 270 ? -8.479 9.164 12.333 1.00 88.81 270 GLY A C 1
ATOM 2075 O O . GLY A 1 270 ? -8.305 10.022 13.202 1.00 88.81 270 GLY A O 1
ATOM 2076 N N . LEU A 1 271 ? -8.338 7.861 12.558 1.00 88.81 271 LEU A N 1
ATOM 2077 C CA . LEU A 1 271 ? -7.879 7.321 13.833 1.00 88.81 271 LEU A CA 1
ATOM 2078 C C . LEU A 1 271 ? -6.520 7.914 14.207 1.00 88.81 271 LEU A C 1
ATOM 2080 O O . LEU A 1 271 ? -6.304 8.286 15.359 1.00 88.81 271 LEU A O 1
ATOM 2084 N N . TRP A 1 272 ? -5.628 8.075 13.230 1.00 87.00 272 TRP A N 1
ATOM 2085 C CA . TRP A 1 272 ? -4.325 8.683 13.465 1.00 87.00 272 TRP A CA 1
ATOM 2086 C C . TRP A 1 272 ? -4.411 10.151 13.847 1.00 87.00 272 TRP A C 1
ATOM 2088 O O . TRP A 1 272 ? -3.846 10.529 14.872 1.00 87.00 272 TRP A O 1
ATOM 2098 N N . MET A 1 273 ? -5.159 10.964 13.102 1.00 85.19 273 MET A N 1
ATOM 2099 C CA . MET A 1 273 ? -5.367 12.373 13.446 1.00 85.19 273 MET A CA 1
ATOM 2100 C C . MET A 1 273 ? -5.992 12.521 14.837 1.00 85.19 273 MET A C 1
ATOM 2102 O O . MET A 1 273 ? -5.570 13.377 15.614 1.00 85.19 273 MET A O 1
ATOM 2106 N N . HIS A 1 274 ? -6.949 11.657 15.190 1.00 84.69 274 HIS A N 1
ATOM 2107 C CA . HIS A 1 274 ? -7.531 11.635 16.528 1.00 84.69 274 HIS A CA 1
ATOM 2108 C C . HIS A 1 274 ? -6.466 11.336 17.594 1.00 84.69 274 HIS A C 1
ATOM 2110 O O . HIS A 1 274 ? -6.338 12.087 18.558 1.00 84.69 274 HIS A O 1
ATOM 2116 N N . THR A 1 275 ? -5.646 10.295 17.413 1.00 84.50 275 THR A N 1
ATOM 2117 C CA . THR A 1 275 ? -4.569 9.981 18.371 1.00 84.50 275 THR A CA 1
ATOM 2118 C C . THR A 1 275 ? -3.515 11.084 18.472 1.00 84.50 275 THR A C 1
ATOM 2120 O O . THR A 1 275 ? -3.083 11.398 19.576 1.00 84.50 275 THR A O 1
ATOM 2123 N N . ALA A 1 276 ? -3.143 11.727 17.361 1.00 82.56 276 ALA A N 1
ATOM 2124 C CA . ALA A 1 276 ? -2.166 12.813 17.354 1.00 82.56 276 ALA A CA 1
ATOM 2125 C C . ALA A 1 276 ? -2.646 14.022 18.172 1.00 82.56 276 ALA A C 1
ATOM 2127 O O . ALA A 1 276 ? -1.859 14.598 18.921 1.00 82.56 276 ALA A O 1
ATOM 2128 N N . LYS A 1 277 ? -3.942 14.362 18.096 1.00 81.69 277 LYS A N 1
ATOM 2129 C CA . LYS A 1 277 ? -4.549 15.439 18.898 1.00 81.69 277 LYS A CA 1
ATOM 2130 C C . LYS A 1 277 ? -4.507 15.151 20.402 1.00 81.69 277 LYS A C 1
ATOM 2132 O O . LYS A 1 277 ? -4.271 16.068 21.178 1.00 81.69 277 LYS A O 1
ATOM 2137 N N . HIS A 1 278 ? -4.696 13.896 20.813 1.00 79.00 278 HIS A N 1
ATOM 2138 C CA . HIS A 1 278 ? -4.673 13.507 22.234 1.00 79.00 278 HIS A CA 1
ATOM 2139 C C . HIS A 1 278 ? -3.265 13.301 22.800 1.00 79.00 278 HIS A C 1
ATOM 2141 O O . HIS A 1 278 ? -3.074 13.405 24.007 1.00 79.00 278 HIS A O 1
ATOM 2147 N N . ILE A 1 279 ? -2.277 13.010 21.948 1.00 73.56 279 ILE A N 1
ATOM 2148 C CA . ILE A 1 279 ? -0.884 12.786 22.364 1.00 73.56 279 ILE A CA 1
ATOM 2149 C C . ILE A 1 279 ? -0.091 14.095 22.446 1.00 73.56 279 ILE A C 1
ATOM 2151 O O . ILE A 1 279 ? 1.011 14.078 22.992 1.00 73.56 279 ILE A O 1
ATOM 2155 N N . GLN A 1 280 ? -0.613 15.229 21.956 1.00 64.62 280 GLN A N 1
ATOM 2156 C CA . GLN A 1 280 ? 0.073 16.503 22.159 1.00 64.62 280 GLN A CA 1
ATOM 2157 C C . GLN A 1 280 ? 0.263 16.725 23.664 1.00 64.62 280 GLN A C 1
ATOM 2159 O O . GLN A 1 280 ? -0.729 16.855 24.388 1.00 64.62 280 GLN A O 1
ATOM 2164 N N . PRO A 1 281 ? 1.517 16.707 24.157 1.00 55.38 281 PRO A N 1
ATOM 2165 C CA . PRO A 1 281 ? 1.762 16.854 25.572 1.00 55.38 281 PRO A CA 1
ATOM 2166 C C . PRO A 1 281 ? 1.188 18.204 25.970 1.00 55.38 281 PRO A C 1
ATOM 2168 O O . PRO A 1 281 ? 1.534 19.236 25.388 1.00 55.38 281 PRO A O 1
ATOM 2171 N N . LYS A 1 282 ? 0.303 18.191 26.973 1.00 62.53 282 LYS A N 1
ATOM 2172 C CA . LYS A 1 282 ? 0.001 19.394 27.744 1.00 62.53 282 LYS A CA 1
ATOM 2173 C C . LYS A 1 282 ? 1.354 20.058 28.030 1.00 62.53 282 LYS A C 1
ATOM 2175 O O . LYS A 1 282 ? 2.262 19.313 28.399 1.00 62.53 282 LYS A O 1
ATOM 2180 N N . PRO A 1 283 ? 1.536 21.367 27.782 1.00 57.41 283 PRO A N 1
ATOM 2181 C CA . PRO A 1 283 ? 2.834 22.032 27.871 1.00 57.41 283 PRO A CA 1
ATOM 2182 C C . PRO A 1 283 ? 3.364 21.970 29.308 1.00 57.41 283 PRO A C 1
ATOM 2184 O O . PRO A 1 283 ? 3.212 22.888 30.105 1.00 57.41 283 PRO A O 1
ATOM 2187 N N . GLU A 1 284 ? 3.963 20.840 29.641 1.00 58.16 284 GLU A N 1
ATOM 2188 C CA . GLU A 1 284 ? 4.668 20.539 30.865 1.00 58.16 284 GLU A CA 1
ATOM 2189 C C . GLU A 1 284 ? 6.121 20.296 30.466 1.00 58.16 284 GLU A C 1
ATOM 2191 O O . GLU A 1 284 ? 6.421 19.718 29.420 1.00 58.16 284 GLU A O 1
ATOM 2196 N N . SER A 1 285 ? 7.010 20.858 31.279 1.00 54.75 285 SER A N 1
ATOM 2197 C CA . SER A 1 285 ? 8.432 21.084 31.022 1.00 54.75 285 SER A CA 1
ATOM 2198 C C . SER A 1 285 ? 9.123 20.005 30.147 1.00 54.75 285 SER A C 1
ATOM 2200 O O . SER A 1 285 ? 9.044 18.816 30.467 1.00 54.75 285 SER A O 1
ATOM 2202 N N . PRO A 1 286 ? 9.862 20.394 29.085 1.00 53.03 286 PRO A N 1
ATOM 2203 C CA . PRO A 1 286 ? 10.332 19.528 27.987 1.00 53.03 286 PRO A CA 1
ATOM 2204 C C . PRO A 1 286 ? 11.334 18.411 28.348 1.00 53.03 286 PRO A C 1
ATOM 2206 O O . PRO A 1 286 ? 11.845 17.736 27.458 1.00 53.03 286 PRO A O 1
ATOM 2209 N N . ALA A 1 287 ? 11.623 18.176 29.627 1.00 56.38 287 ALA A N 1
ATOM 2210 C CA . ALA A 1 287 ? 12.608 17.188 30.062 1.00 56.38 287 ALA A CA 1
ATOM 2211 C C . ALA A 1 287 ? 12.018 15.814 30.453 1.00 56.38 287 ALA A C 1
ATOM 2213 O O . ALA A 1 287 ? 12.770 14.846 30.526 1.00 56.38 287 ALA A O 1
ATOM 2214 N N . ALA A 1 288 ? 10.705 15.690 30.697 1.00 55.31 288 ALA A N 1
ATOM 2215 C CA . ALA A 1 288 ? 10.146 14.495 31.354 1.00 55.31 288 ALA A CA 1
ATOM 2216 C C . ALA A 1 288 ? 9.497 13.442 30.423 1.00 55.31 288 ALA A C 1
ATOM 2218 O O . ALA A 1 288 ? 9.390 12.277 30.804 1.00 55.31 288 ALA A O 1
ATOM 2219 N N . SER A 1 289 ? 9.063 13.797 29.207 1.00 56.62 289 SER A N 1
ATOM 2220 C CA . SER A 1 289 ? 8.122 12.952 28.440 1.00 56.62 289 SER A CA 1
ATOM 2221 C C . SER A 1 289 ? 8.752 11.769 27.691 1.00 56.62 289 SER A C 1
ATOM 2223 O O . SER A 1 289 ? 8.128 10.715 27.563 1.00 56.62 289 SER A O 1
ATOM 2225 N N . ASN A 1 290 ? 9.996 11.897 27.218 1.00 56.66 290 ASN A N 1
ATOM 2226 C CA . ASN A 1 290 ? 10.639 10.833 26.434 1.00 56.66 290 ASN A CA 1
ATOM 2227 C C . ASN A 1 290 ? 11.084 9.637 27.289 1.00 56.66 290 ASN A C 1
ATOM 2229 O O . ASN A 1 290 ? 11.112 8.511 26.795 1.00 56.66 290 ASN A O 1
ATOM 2233 N N . VAL A 1 291 ? 11.394 9.859 28.570 1.00 66.69 291 VAL A N 1
ATOM 2234 C CA . VAL A 1 291 ? 11.766 8.778 29.498 1.00 66.69 291 VAL A CA 1
ATOM 2235 C C . VAL A 1 291 ? 10.536 7.945 29.864 1.00 66.69 291 VAL A C 1
ATOM 2237 O O . VAL A 1 291 ? 10.599 6.720 29.816 1.00 66.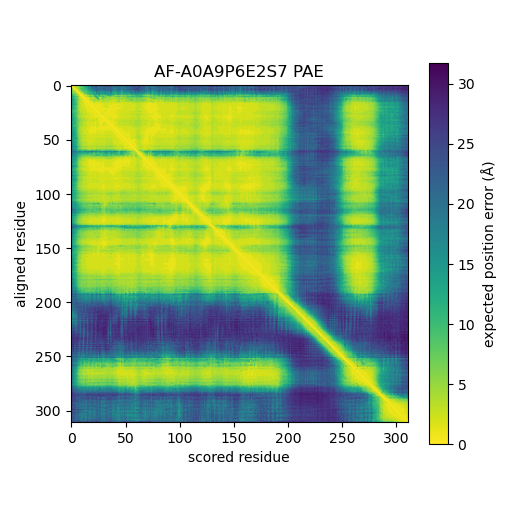69 291 VAL A O 1
ATOM 2240 N N . ALA A 1 292 ? 9.395 8.593 30.122 1.00 66.44 292 ALA A N 1
ATOM 2241 C CA . ALA A 1 292 ? 8.154 7.914 30.495 1.00 66.44 292 ALA A CA 1
ATOM 2242 C C . ALA A 1 292 ? 7.659 6.948 29.403 1.00 66.44 292 ALA A C 1
ATOM 2244 O O . ALA A 1 292 ? 7.409 5.778 29.670 1.00 66.44 292 ALA A O 1
ATOM 2245 N N . ARG A 1 293 ? 7.638 7.391 28.139 1.00 66.50 293 ARG A N 1
ATOM 2246 C CA . ARG A 1 293 ? 7.154 6.561 27.023 1.00 66.50 293 ARG A CA 1
ATOM 2247 C C . ARG A 1 293 ? 8.014 5.315 26.770 1.00 66.50 293 ARG A C 1
ATOM 2249 O O . ARG A 1 293 ? 7.498 4.290 26.335 1.00 66.50 293 ARG A O 1
ATOM 2256 N N . SER A 1 294 ? 9.322 5.401 27.016 1.00 75.00 294 SER A N 1
ATOM 2257 C CA . SER A 1 294 ? 10.230 4.251 26.919 1.00 75.00 294 SER A CA 1
ATOM 2258 C C . SER A 1 294 ? 9.951 3.219 28.016 1.00 75.00 294 SER A C 1
ATOM 2260 O O . SER A 1 294 ? 9.995 2.019 27.752 1.00 75.00 294 SER A O 1
ATOM 2262 N N . GLU A 1 295 ? 9.675 3.669 29.238 1.00 81.62 295 GLU A N 1
ATOM 2263 C CA . GLU A 1 295 ? 9.381 2.785 30.371 1.00 81.62 295 GLU A CA 1
ATOM 2264 C C . GLU A 1 295 ? 8.009 2.105 30.228 1.00 81.62 295 GLU A C 1
ATOM 2266 O O . GLU A 1 295 ? 7.894 0.909 30.496 1.00 81.62 295 GLU A O 1
ATOM 2271 N N . ASP A 1 296 ? 7.005 2.799 29.684 1.00 77.31 296 ASP A N 1
ATOM 2272 C CA . ASP A 1 296 ? 5.683 2.213 29.417 1.00 77.31 296 ASP A CA 1
ATOM 2273 C C . ASP A 1 296 ? 5.755 1.060 28.401 1.00 77.31 296 ASP A C 1
ATOM 2275 O O . ASP A 1 296 ? 5.139 0.010 28.592 1.00 77.31 296 ASP A O 1
ATOM 2279 N N . ILE A 1 297 ? 6.552 1.216 27.335 1.00 73.62 297 ILE A N 1
ATOM 2280 C CA . ILE A 1 297 ? 6.741 0.166 26.319 1.00 73.62 297 ILE A CA 1
ATOM 2281 C C . ILE A 1 297 ? 7.455 -1.050 26.916 1.00 73.62 297 ILE A C 1
ATOM 2283 O O . ILE A 1 297 ? 7.051 -2.181 26.649 1.00 73.62 297 ILE A O 1
ATOM 2287 N N . LYS A 1 298 ? 8.492 -0.838 27.737 1.00 87.25 298 LYS A N 1
ATOM 2288 C CA . LYS A 1 298 ? 9.181 -1.939 28.429 1.00 87.25 298 LYS A CA 1
ATOM 2289 C C . LYS A 1 298 ? 8.235 -2.683 29.365 1.00 87.25 298 LYS A C 1
ATOM 2291 O O . LYS A 1 298 ? 8.197 -3.907 29.329 1.00 87.25 298 LYS A O 1
ATOM 2296 N N . THR A 1 299 ? 7.441 -1.948 30.141 1.00 87.31 299 THR A N 1
ATOM 2297 C CA . THR A 1 299 ? 6.481 -2.523 31.092 1.00 87.31 299 THR A CA 1
ATOM 2298 C C . THR A 1 299 ? 5.427 -3.362 30.369 1.00 87.31 299 THR A C 1
ATOM 2300 O O . THR A 1 299 ? 5.110 -4.471 30.794 1.00 87.31 299 THR A O 1
ATOM 2303 N N . TRP A 1 300 ? 4.920 -2.871 29.235 1.00 90.44 300 TRP A N 1
ATOM 2304 C CA . TRP A 1 300 ? 3.972 -3.620 28.413 1.00 90.44 300 TRP A CA 1
ATOM 2305 C C . TRP A 1 300 ? 4.586 -4.902 27.834 1.00 90.44 300 TRP A C 1
ATOM 2307 O O . TRP A 1 300 ? 3.966 -5.959 27.921 1.00 90.44 300 TRP A O 1
ATOM 2317 N N . LEU A 1 301 ? 5.812 -4.840 27.299 1.00 85.56 301 LEU A N 1
ATOM 2318 C CA . LEU A 1 301 ? 6.509 -6.023 26.777 1.00 85.56 301 LEU A CA 1
ATOM 2319 C C . LEU A 1 301 ? 6.728 -7.084 27.862 1.00 85.56 301 LEU A C 1
ATOM 2321 O O . LEU A 1 301 ? 6.475 -8.262 27.627 1.00 85.56 301 LEU A O 1
ATOM 2325 N N . GLN A 1 302 ? 7.121 -6.655 29.058 1.00 89.19 302 GLN A N 1
ATOM 2326 C CA . GLN A 1 302 ? 7.368 -7.542 30.189 1.00 89.19 302 GLN A CA 1
ATOM 2327 C C . GLN A 1 302 ? 6.077 -8.226 30.671 1.00 89.19 302 GLN A C 1
ATOM 2329 O O . GLN A 1 302 ? 6.053 -9.433 30.889 1.00 89.19 302 GLN A O 1
ATOM 2334 N N . SER A 1 303 ? 4.963 -7.488 30.716 1.00 87.88 303 SER A N 1
ATOM 2335 C CA . SER A 1 303 ? 3.642 -8.045 31.045 1.00 87.88 303 SER A CA 1
ATOM 2336 C C . SER A 1 303 ? 3.164 -9.101 30.033 1.00 87.88 303 SER A C 1
ATOM 2338 O O . SER A 1 303 ? 2.500 -10.074 30.407 1.00 87.88 303 SER A O 1
ATOM 2340 N N . VAL A 1 304 ? 3.503 -8.935 28.751 1.00 83.12 304 VAL A N 1
ATOM 2341 C CA . VAL A 1 304 ? 3.170 -9.907 27.699 1.00 83.12 304 VAL A CA 1
ATOM 2342 C C . VAL A 1 304 ? 4.015 -11.179 27.824 1.00 83.12 304 VAL A C 1
ATOM 2344 O O . VAL A 1 304 ? 3.484 -12.269 27.612 1.00 83.12 304 VAL A O 1
ATOM 2347 N N . GLU A 1 305 ? 5.295 -11.066 28.191 1.00 90.19 305 GLU A N 1
ATOM 2348 C CA . GLU A 1 305 ? 6.166 -12.220 28.461 1.00 90.19 305 GLU A CA 1
ATOM 2349 C C . GLU A 1 305 ? 5.670 -13.028 29.670 1.00 90.19 305 GLU A C 1
ATOM 2351 O O . GLU A 1 305 ? 5.457 -14.233 29.550 1.00 90.19 305 GLU A O 1
ATOM 2356 N N . GLU A 1 306 ? 5.352 -12.367 30.785 1.00 92.25 306 GLU A N 1
ATOM 2357 C CA . GLU A 1 306 ? 4.833 -13.022 31.998 1.00 92.25 306 GLU A CA 1
ATOM 2358 C C . GLU A 1 306 ? 3.496 -13.742 31.761 1.00 92.25 306 GLU A C 1
ATOM 2360 O O . GLU A 1 306 ? 3.254 -14.832 32.278 1.00 92.25 306 GLU A O 1
ATOM 2365 N N . SER A 1 307 ? 2.622 -13.169 30.929 1.00 83.50 307 SER A N 1
ATOM 2366 C CA . SER A 1 307 ? 1.337 -13.793 30.581 1.00 83.50 307 SER A CA 1
ATOM 2367 C C . SER A 1 307 ? 1.500 -15.062 29.737 1.00 83.50 307 SER A C 1
ATOM 2369 O O . SER A 1 307 ? 0.600 -15.900 29.703 1.00 83.50 307 SER A O 1
ATOM 2371 N N . ARG A 1 308 ? 2.631 -15.204 29.038 1.00 81.50 308 ARG A N 1
ATOM 2372 C CA . ARG A 1 308 ? 2.921 -16.332 28.150 1.00 81.50 308 ARG A CA 1
ATOM 2373 C C . ARG A 1 308 ? 3.514 -17.528 28.895 1.00 81.50 308 ARG A C 1
ATOM 2375 O O . ARG A 1 308 ? 3.306 -18.652 28.455 1.00 81.50 308 ARG A O 1
ATOM 2382 N N . ASP A 1 309 ? 4.176 -17.293 30.025 1.00 85.38 309 ASP A N 1
ATOM 2383 C CA . ASP A 1 309 ? 4.727 -18.346 30.891 1.00 85.38 309 ASP A CA 1
ATOM 2384 C C . ASP A 1 309 ? 3.669 -19.001 31.801 1.00 85.38 309 ASP A C 1
ATOM 2386 O O . ASP A 1 309 ? 3.918 -20.037 32.421 1.00 85.38 309 ASP A O 1
ATOM 2390 N N . HIS A 1 310 ? 2.472 -18.414 31.880 1.00 77.62 310 HIS A N 1
ATOM 2391 C CA . HIS A 1 310 ? 1.357 -18.900 32.698 1.00 77.62 310 HIS A CA 1
ATOM 2392 C C . HIS A 1 310 ? 0.231 -19.595 31.909 1.00 77.62 310 HIS A C 1
ATOM 2394 O O . HIS A 1 310 ? -0.761 -20.002 32.520 1.00 77.62 310 HIS A O 1
ATOM 2400 N N . ALA A 1 311 ? 0.374 -19.745 30.589 1.00 62.22 311 ALA A N 1
ATOM 2401 C CA . ALA A 1 311 ? -0.578 -20.419 29.699 1.00 62.22 311 ALA A CA 1
ATOM 2402 C C . ALA A 1 311 ? -0.024 -21.759 29.192 1.00 62.22 311 ALA A C 1
ATOM 2404 O O . ALA A 1 311 ? -0.819 -22.724 29.123 1.00 62.22 311 ALA A O 1
#

Organism: NCBI:txid1448309

Sequence (311 aa):
MDGRTSDTSESVQCQNKFRKAVVRRDRSCVLSGELAIDSTACRLLPHSKGNNYISNFMEHRGGPDDINSIDDPRNGLLLFTSFHGPLGRADVAFLKTPNFGLTVNDIPSNPPRTSDQGSPISRLTLQHFGSKIGVVVSQFAPHNRDARPPERPGERPPNVILDSVYASVALEAWGPQSFFAYAGEKMKETYYKSAEDDSEGDAEDEADNVEGDAGGNEYDGEDNEASEASTSAQPTHGHNLRHRNTVRPAPRAGRRAERRLGDMLDVVLGLWMHTAKHIQPKPESPAASNVARSEDIKTWLQSVEESRDHA

Mean predicted aligned error: 12.44 Å

pLDDT: mean 80.37, std 18.41, range [37.97, 98.38]

InterPro domains:
  IPR003615 HNH nuclease [PF13391] (29-94)

Secondary structure (DSSP, 8-state):
-----SHHHHHHHHHHHHHHHHHHHHSB-TTT--BGGGEEEEESS-GGGHHHHHHHHHHTTT-S-----TT-GGGEEEEEGGGHHHHHTTSEEEEEES-SS--TTSSPPBSPPPTTSPPPS-EEEEEE--TTS-HHHHHHS-TTBBPPPPSSGGGSPPHHHHHHHHHHHHHHHHS-HHHHHHHHHHHHHHHTGGGSTT-SS----------------------------------------------PPPP-HHHHHHHHHHHHHHHHHHHHHHHHHHHS--S--TTSHHHHHHHHHHHHHHHHHHHHHT-

Solvent-accessible surface area (backbone atoms only — not comparable to full-atom values): 19098 Å² total; per-residue (Å²): 133,82,93,80,82,67,73,71,60,57,54,54,50,51,54,49,52,30,37,52,48,23,44,69,61,53,58,23,12,35,62,66,62,46,55,49,89,62,27,36,64,37,61,70,57,64,67,93,59,39,35,68,50,40,33,55,58,38,64,76,66,72,57,94,66,91,57,61,49,48,63,40,44,38,39,37,47,29,31,45,50,78,48,52,58,40,47,40,51,36,28,38,38,49,47,63,21,54,48,102,89,38,54,56,76,78,52,65,56,46,71,75,74,59,90,85,61,73,84,64,89,60,48,40,25,35,42,70,66,45,96,77,64,51,72,68,44,48,71,57,47,39,71,33,20,53,41,59,76,54,93,50,80,88,62,45,55,53,64,69,58,40,53,44,48,30,49,26,25,51,37,73,68,71,50,59,71,69,54,52,58,54,42,47,54,58,32,46,64,71,75,60,57,75,72,71,74,78,76,82,80,82,93,72,86,86,88,79,86,83,81,84,83,89,79,84,78,85,82,80,87,79,87,83,83,83,84,87,80,87,80,86,89,85,91,78,95,72,88,82,82,83,76,82,76,81,74,74,79,72,81,66,68,64,64,63,31,39,49,48,44,55,53,32,41,49,34,50,54,37,54,48,55,54,50,51,66,71,62,57,73,72,96,61,73,95,82,58,64,73,62,52,58,54,50,53,53,50,53,52,54,50,54,54,53,59,58,60,80,75,110